Protein AF-A0A841EPC4-F1 (afdb_monomer)

Sequence (204 aa):
MKRVQIFVEGIADAKFLKDFVANTYKIDLQIGKVGSESANPDILIIDGKDKIPKVSNLFKENEINEIANIVIFDADNFAEENPKFIQYQTKYAIDDYFLLPNNQDDGDLETLLEQIINPEHQGIFDCWGGYEDCLRSYKDKRYTTPACKTKIYAYLEALLGESKNQKKKIKEAEREYQNPVHWNLKAPALNNLKTFLDKFWLNP

Structure (mmCIF, N/CA/C/O backbone):
data_AF-A0A841EPC4-F1
#
_entry.id   AF-A0A841EPC4-F1
#
loop_
_atom_site.group_PDB
_atom_site.id
_atom_site.type_symbol
_atom_site.label_atom_id
_atom_site.label_alt_id
_atom_site.label_comp_id
_atom_site.label_asym_id
_atom_site.label_entity_id
_atom_site.label_seq_id
_atom_site.pdbx_PDB_ins_code
_atom_site.Cartn_x
_atom_site.Cartn_y
_atom_site.Cartn_z
_atom_site.occupancy
_atom_site.B_iso_or_equiv
_atom_site.auth_seq_id
_atom_site.auth_comp_id
_atom_site.auth_asym_id
_atom_site.auth_atom_id
_atom_site.pdbx_PDB_model_num
ATOM 1 N N . MET A 1 1 ? -24.725 -2.659 8.104 1.00 57.56 1 MET A N 1
ATOM 2 C CA . MET A 1 1 ? -23.357 -2.684 7.552 1.00 57.56 1 MET A CA 1
ATOM 3 C C . MET A 1 1 ? -22.579 -1.629 8.315 1.00 57.56 1 MET A C 1
ATOM 5 O O . MET A 1 1 ? -22.976 -0.469 8.253 1.00 57.56 1 MET A O 1
ATOM 9 N N . LYS A 1 2 ? -21.601 -2.037 9.131 1.00 65.69 2 LYS A N 1
ATOM 10 C CA . LYS A 1 2 ? -20.797 -1.103 9.931 1.00 65.69 2 LYS A CA 1
ATOM 11 C C . LYS A 1 2 ? -20.043 -0.187 8.962 1.00 65.69 2 LYS A C 1
ATOM 13 O O . LYS A 1 2 ? -19.467 -0.673 7.989 1.00 65.69 2 LYS A O 1
ATOM 18 N N . ARG A 1 3 ? -20.102 1.133 9.160 1.00 89.75 3 ARG A N 1
ATOM 19 C CA . ARG A 1 3 ? -19.288 2.059 8.357 1.00 89.75 3 ARG A CA 1
ATOM 20 C C . ARG A 1 3 ? -17.822 1.801 8.699 1.00 89.75 3 ARG A C 1
ATOM 22 O O . ARG A 1 3 ? -17.529 1.471 9.840 1.00 89.75 3 ARG A O 1
ATOM 29 N N . VAL A 1 4 ? -16.913 1.931 7.741 1.00 94.88 4 VAL A N 1
ATOM 30 C CA . VAL A 1 4 ? -15.481 1.671 7.956 1.00 94.88 4 VAL A CA 1
ATOM 31 C C . VAL A 1 4 ? -14.689 2.930 7.649 1.00 94.88 4 VAL A C 1
ATOM 33 O O . VAL A 1 4 ? -14.971 3.595 6.653 1.00 94.88 4 VAL A O 1
ATOM 36 N N . GLN A 1 5 ? -13.705 3.237 8.490 1.00 96.94 5 GLN A N 1
ATOM 37 C CA . GLN A 1 5 ? -12.659 4.209 8.204 1.00 96.94 5 GLN A CA 1
ATOM 38 C C . GLN A 1 5 ? -11.299 3.503 8.194 1.00 96.94 5 GLN A C 1
ATOM 40 O O . GLN A 1 5 ? -10.930 2.804 9.139 1.00 96.94 5 GLN A O 1
ATOM 45 N N . ILE A 1 6 ? -10.568 3.686 7.098 1.00 97.94 6 ILE A N 1
ATOM 46 C CA . ILE A 1 6 ? -9.268 3.073 6.830 1.00 97.94 6 ILE A CA 1
ATOM 47 C C . ILE A 1 6 ? -8.175 4.094 7.114 1.00 97.94 6 ILE A C 1
ATOM 49 O O . ILE A 1 6 ? -8.215 5.200 6.586 1.00 97.94 6 ILE A O 1
ATOM 53 N N . PHE A 1 7 ? -7.172 3.725 7.896 1.00 97.88 7 PHE A N 1
ATOM 54 C CA . PHE A 1 7 ? -6.023 4.569 8.203 1.00 97.88 7 PHE A CA 1
ATOM 55 C C . PHE A 1 7 ? -4.789 4.008 7.505 1.00 97.88 7 PHE A C 1
ATOM 57 O O . PHE A 1 7 ? -4.503 2.817 7.629 1.00 97.88 7 PHE A O 1
ATOM 64 N N . VAL A 1 8 ? -4.068 4.864 6.782 1.00 98.12 8 VAL A N 1
ATOM 65 C CA . VAL A 1 8 ? -2.932 4.462 5.933 1.00 98.12 8 VAL A CA 1
ATOM 66 C C . VAL A 1 8 ? -1.750 5.420 6.057 1.00 98.12 8 VAL A C 1
ATOM 68 O O . VAL A 1 8 ? -1.900 6.557 6.522 1.00 98.12 8 VAL A O 1
ATOM 71 N N . GLU A 1 9 ? -0.574 4.973 5.619 1.00 95.25 9 GLU A N 1
ATOM 72 C CA . GLU A 1 9 ? 0.667 5.750 5.678 1.00 95.25 9 GLU A CA 1
ATOM 73 C C . GLU A 1 9 ? 0.686 6.912 4.696 1.00 95.25 9 GLU A C 1
ATOM 75 O O . GLU A 1 9 ? 0.931 8.053 5.100 1.00 95.25 9 GLU A O 1
ATOM 80 N N . GLY A 1 10 ? 0.407 6.638 3.423 1.00 95.69 10 GLY A N 1
ATOM 81 C CA . GLY A 1 10 ? 0.632 7.574 2.338 1.00 95.69 10 GLY A CA 1
ATOM 82 C C . GLY A 1 10 ? -0.465 7.603 1.281 1.00 95.69 10 GLY A C 1
ATOM 83 O O . GLY A 1 10 ? -1.475 6.898 1.303 1.00 95.69 10 GLY A O 1
ATOM 84 N N . ILE A 1 11 ? -0.259 8.496 0.312 1.00 96.12 11 ILE A N 1
ATOM 85 C CA . ILE A 1 11 ? -1.196 8.700 -0.796 1.00 96.12 11 ILE A CA 1
ATOM 86 C C . ILE A 1 11 ? -1.217 7.518 -1.772 1.00 96.12 11 ILE A C 1
ATOM 88 O O . ILE A 1 11 ? -2.247 7.273 -2.400 1.00 96.12 11 ILE A O 1
ATOM 92 N N . ALA A 1 12 ? -0.106 6.784 -1.895 1.00 96.25 12 ALA A N 1
ATOM 93 C CA . ALA A 1 12 ? -0.026 5.594 -2.733 1.00 96.25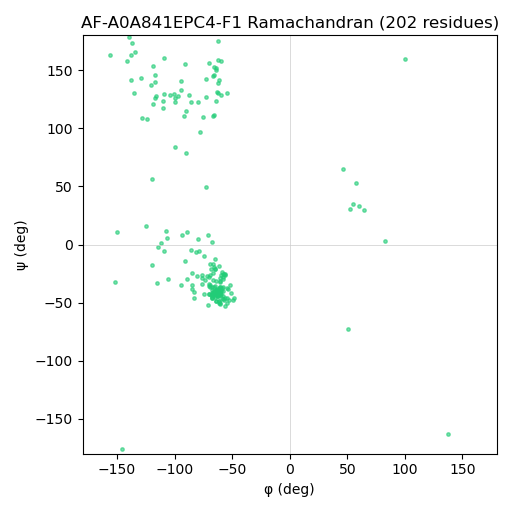 12 ALA A CA 1
ATOM 94 C C . ALA A 1 12 ? -0.973 4.500 -2.222 1.00 96.25 12 ALA A C 1
ATOM 96 O O . ALA A 1 12 ? -1.794 4.009 -3.001 1.00 96.25 12 ALA A O 1
ATOM 97 N N . ASP A 1 13 ? -0.928 4.219 -0.918 1.00 97.69 13 ASP A N 1
ATOM 98 C CA . ASP A 1 13 ? -1.781 3.242 -0.230 1.00 97.69 13 ASP A CA 1
ATOM 99 C C . ASP A 1 13 ? -3.245 3.635 -0.349 1.00 97.69 13 ASP A C 1
ATOM 101 O O . ASP A 1 13 ? -4.086 2.842 -0.775 1.00 97.69 13 ASP A O 1
ATOM 105 N N . ALA A 1 14 ? -3.547 4.905 -0.056 1.00 98.00 14 ALA A N 1
ATOM 106 C CA . ALA A 1 14 ? -4.905 5.421 -0.132 1.00 98.00 14 ALA A CA 1
ATOM 107 C C . ALA A 1 14 ? -5.489 5.280 -1.542 1.00 98.00 14 ALA A C 1
ATOM 109 O O . ALA A 1 14 ? -6.624 4.829 -1.708 1.00 98.00 14 ALA A O 1
ATOM 110 N N . LYS A 1 15 ? -4.715 5.649 -2.572 1.00 97.94 15 LYS A N 1
ATOM 111 C CA . LYS A 1 15 ? -5.159 5.552 -3.965 1.00 97.94 15 LYS A CA 1
ATOM 112 C C . LYS A 1 15 ? -5.334 4.101 -4.402 1.00 97.94 15 LYS A C 1
ATOM 114 O O . LYS A 1 15 ? -6.327 3.798 -5.063 1.00 97.94 15 LYS A O 1
ATOM 119 N N . PHE A 1 16 ? -4.400 3.226 -4.032 1.00 98.50 16 PHE A N 1
ATOM 120 C CA . PHE A 1 16 ? -4.476 1.800 -4.329 1.00 98.50 16 PHE A CA 1
ATOM 121 C C . PHE A 1 16 ? -5.716 1.167 -3.697 1.00 98.50 16 PHE A C 1
ATOM 123 O O . PHE A 1 16 ? -6.515 0.555 -4.404 1.00 98.50 16 PHE A O 1
ATOM 130 N N . LEU A 1 17 ? -5.933 1.380 -2.398 1.00 98.44 17 LEU A N 1
ATOM 131 C CA . LEU A 1 17 ? -7.077 0.827 -1.678 1.00 98.44 17 LEU A CA 1
ATOM 132 C C . LEU A 1 17 ? -8.402 1.374 -2.206 1.00 98.44 17 LEU A C 1
ATOM 134 O O . LEU A 1 17 ? -9.319 0.589 -2.428 1.00 98.44 17 LEU A O 1
ATOM 138 N N . LYS A 1 18 ? -8.501 2.681 -2.491 1.00 98.00 18 LYS A N 1
ATOM 139 C CA . LYS A 1 18 ? -9.689 3.265 -3.136 1.00 98.00 18 LYS A CA 1
ATOM 140 C C . LYS A 1 18 ? -10.020 2.537 -4.442 1.00 98.00 18 LYS A C 1
ATOM 142 O O . LYS A 1 18 ? -11.161 2.127 -4.639 1.00 98.00 18 LYS A O 1
ATOM 147 N N . ASP A 1 19 ? -9.037 2.357 -5.322 1.00 98.19 19 ASP A N 1
ATOM 148 C CA . ASP A 1 19 ? -9.241 1.700 -6.616 1.00 98.19 19 ASP A CA 1
ATOM 149 C C . ASP A 1 19 ? -9.564 0.208 -6.475 1.00 98.19 19 ASP A C 1
ATOM 151 O O . ASP A 1 19 ? -10.452 -0.302 -7.162 1.00 98.19 19 ASP A O 1
ATOM 155 N N . PHE A 1 20 ? -8.863 -0.491 -5.580 1.00 98.31 20 PHE A N 1
ATOM 156 C CA . PHE A 1 20 ? -9.092 -1.904 -5.304 1.00 98.31 20 PHE A CA 1
ATOM 157 C C . PHE A 1 20 ? -10.503 -2.140 -4.758 1.00 98.31 20 PHE A C 1
ATOM 159 O O . PHE A 1 20 ? -11.203 -3.047 -5.218 1.00 98.31 20 PHE A O 1
ATOM 166 N N . VAL A 1 21 ? -10.952 -1.296 -3.825 1.00 97.31 21 VAL A N 1
ATOM 167 C CA . VAL A 1 21 ? -12.286 -1.370 -3.221 1.00 97.31 21 VAL A CA 1
ATOM 168 C C . VAL A 1 21 ? -13.375 -1.018 -4.230 1.00 97.31 21 VAL A C 1
ATOM 170 O O . VAL A 1 21 ? -14.356 -1.756 -4.345 1.00 97.31 21 VAL A O 1
ATOM 173 N N . ALA A 1 22 ? -13.179 0.032 -5.029 1.00 97.06 22 ALA A N 1
ATOM 174 C CA . ALA A 1 22 ? -14.102 0.397 -6.100 1.00 97.06 22 ALA A CA 1
ATOM 175 C C . ALA A 1 22 ? -14.253 -0.732 -7.127 1.00 97.06 22 ALA A C 1
ATOM 177 O O . ALA A 1 22 ? -15.368 -1.070 -7.532 1.00 97.06 22 ALA A O 1
ATOM 178 N N . ASN A 1 23 ? -13.150 -1.379 -7.508 1.00 96.69 23 ASN A N 1
ATOM 179 C CA . ASN A 1 23 ? -13.189 -2.507 -8.429 1.00 96.69 23 ASN A CA 1
ATOM 180 C C . ASN A 1 23 ? -13.886 -3.738 -7.820 1.00 96.69 23 ASN A C 1
ATOM 182 O O . ASN A 1 23 ? -14.731 -4.345 -8.485 1.00 96.69 23 ASN A O 1
ATOM 186 N N . THR A 1 24 ? -13.556 -4.086 -6.574 1.00 96.06 24 THR A N 1
ATOM 187 C CA . THR A 1 24 ? -13.960 -5.348 -5.929 1.00 96.06 24 THR A CA 1
ATOM 188 C C . THR A 1 24 ? -15.366 -5.291 -5.336 1.00 96.06 24 THR A C 1
ATOM 190 O O . THR A 1 24 ? -16.162 -6.196 -5.573 1.00 96.06 24 THR A O 1
ATOM 193 N N . TYR A 1 25 ? -15.692 -4.219 -4.613 1.00 95.38 25 TYR A N 1
ATOM 194 C CA . TYR A 1 25 ? -16.936 -4.084 -3.843 1.00 95.38 25 TYR A CA 1
ATOM 195 C C . TYR A 1 25 ? -17.923 -3.082 -4.448 1.00 95.38 25 TYR A C 1
ATOM 197 O O . TYR A 1 25 ? -19.043 -2.967 -3.964 1.00 95.38 25 TYR A O 1
ATOM 205 N N . LYS A 1 26 ? -17.534 -2.368 -5.516 1.00 95.19 26 LYS A N 1
ATOM 206 C CA . LYS A 1 26 ? -18.338 -1.299 -6.144 1.00 95.19 26 LYS A CA 1
ATOM 207 C C . LYS A 1 26 ? -18.655 -0.146 -5.184 1.00 95.19 26 LYS A C 1
ATOM 209 O O . LYS A 1 26 ? -19.701 0.487 -5.293 1.00 95.19 26 LYS A O 1
ATOM 214 N N . ILE A 1 27 ? -17.723 0.132 -4.271 1.00 94.44 27 ILE A N 1
ATOM 215 C CA . ILE A 1 27 ? -17.794 1.217 -3.288 1.00 94.44 27 ILE A CA 1
ATOM 216 C C . ILE A 1 27 ? -16.755 2.277 -3.659 1.00 94.44 27 ILE A C 1
ATOM 218 O O . ILE A 1 27 ? -15.570 1.967 -3.763 1.00 94.44 27 ILE A O 1
ATOM 222 N N . ASP A 1 28 ? -17.186 3.524 -3.851 1.00 94.56 28 ASP A N 1
ATOM 223 C CA . ASP A 1 28 ? -16.270 4.652 -4.044 1.00 94.56 28 ASP A CA 1
ATOM 224 C C . ASP A 1 28 ? -15.929 5.283 -2.692 1.00 94.56 28 ASP A C 1
ATOM 226 O O . ASP A 1 28 ? -16.805 5.822 -2.017 1.00 94.56 28 ASP A O 1
ATOM 230 N N . LEU A 1 29 ? -14.658 5.191 -2.299 1.00 95.25 29 LEU A N 1
ATOM 231 C CA . LEU A 1 29 ? -14.161 5.715 -1.028 1.00 95.25 29 LEU A CA 1
ATOM 232 C C . LEU A 1 29 ? -13.591 7.126 -1.192 1.00 95.25 29 LEU A C 1
ATOM 234 O O . LEU A 1 29 ? -12.872 7.423 -2.157 1.00 95.25 29 LEU A O 1
ATOM 238 N N . GLN A 1 30 ? -13.852 7.992 -0.217 1.00 95.44 30 GLN A N 1
ATOM 239 C CA . GLN A 1 30 ? -13.263 9.326 -0.150 1.00 95.44 30 GLN A CA 1
ATOM 240 C C . GLN A 1 30 ? -11.920 9.292 0.580 1.00 95.44 30 GLN A C 1
ATOM 242 O O . GLN A 1 30 ? -11.819 8.788 1.696 1.00 95.44 30 GLN A O 1
ATOM 247 N N . ILE A 1 31 ? -10.886 9.856 -0.049 1.00 96.12 31 ILE A N 1
ATOM 248 C CA . ILE A 1 31 ? -9.554 9.991 0.549 1.00 96.12 31 ILE A CA 1
ATOM 249 C C . ILE A 1 31 ? -9.453 11.367 1.202 1.00 96.12 31 ILE A C 1
ATOM 251 O O . ILE A 1 31 ? -9.764 12.378 0.574 1.00 96.12 31 ILE A O 1
ATOM 255 N N . GLY A 1 32 ? -8.953 11.406 2.429 1.00 95.31 32 GLY A N 1
ATOM 256 C CA . GLY A 1 32 ? -8.562 12.627 3.116 1.00 95.31 32 GLY A CA 1
ATOM 257 C C . GLY A 1 32 ? -7.234 12.452 3.839 1.00 95.31 32 GLY A C 1
ATOM 258 O O . GLY A 1 32 ? -6.663 11.364 3.911 1.00 95.31 32 GLY A O 1
ATOM 259 N N . LYS A 1 33 ? -6.727 13.554 4.382 1.00 92.94 33 LYS A N 1
ATOM 260 C CA . LYS A 1 33 ? -5.478 13.590 5.146 1.00 92.94 33 LYS A CA 1
ATOM 261 C C . LYS A 1 33 ? -5.702 14.292 6.477 1.00 92.94 33 LYS A C 1
ATOM 263 O O . LYS A 1 33 ? -6.459 15.265 6.535 1.00 92.94 33 LYS A O 1
ATOM 268 N N . VAL A 1 34 ?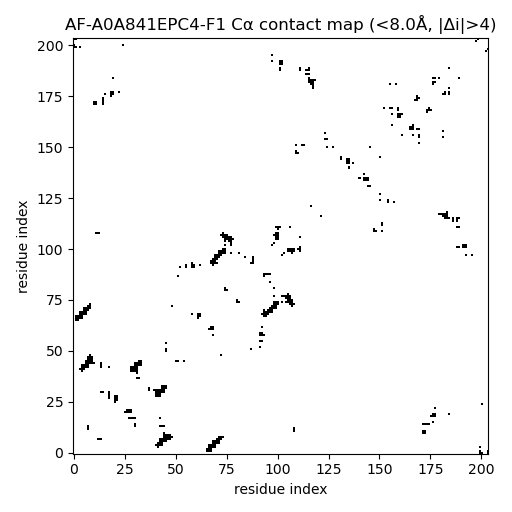 -5.045 13.819 7.535 1.00 86.06 34 VAL A N 1
ATOM 269 C CA . VAL A 1 34 ? -5.105 14.466 8.855 1.00 86.06 34 VAL A CA 1
ATOM 270 C C . VAL A 1 34 ? -4.718 15.941 8.728 1.00 86.06 34 VAL A C 1
ATOM 272 O O . VAL A 1 34 ? -3.706 16.279 8.118 1.00 86.06 34 VAL A O 1
ATOM 275 N N . GLY A 1 35 ? -5.545 16.823 9.293 1.00 81.56 35 GLY A N 1
ATOM 276 C CA . GLY A 1 35 ? -5.350 18.274 9.228 1.00 81.56 35 GLY A CA 1
ATOM 277 C C . GLY A 1 35 ? -5.849 18.945 7.942 1.00 81.56 35 GLY A C 1
ATOM 278 O O . GLY A 1 35 ? -5.683 20.153 7.807 1.00 81.56 35 GLY A O 1
ATOM 279 N N . SER A 1 36 ? -6.461 18.202 7.012 1.00 80.12 36 SER A N 1
ATOM 280 C CA . SER A 1 36 ? -7.181 18.779 5.865 1.00 80.12 36 SER A CA 1
ATOM 281 C C . SER A 1 36 ? -8.664 19.003 6.181 1.00 80.12 36 SER A C 1
ATOM 283 O O . SER A 1 36 ? -9.233 18.301 7.012 1.00 80.12 36 SER A O 1
ATOM 285 N N . GLU A 1 37 ? -9.308 19.936 5.475 1.00 67.94 37 GLU A N 1
ATOM 286 C CA . GLU A 1 37 ? -10.741 20.265 5.615 1.00 67.94 37 GLU A CA 1
ATOM 287 C C . GLU A 1 37 ? -11.694 19.179 5.072 1.00 67.94 37 GLU A C 1
ATOM 289 O O . GLU A 1 37 ? -12.902 19.394 4.972 1.00 67.94 37 GLU A O 1
ATOM 294 N N . SER A 1 38 ? -11.173 18.008 4.694 1.00 65.62 38 SER A N 1
ATOM 295 C CA . SER A 1 38 ? -11.979 16.920 4.138 1.00 65.62 38 SER A CA 1
ATOM 296 C C . SER A 1 38 ? -12.944 16.402 5.207 1.00 65.62 38 SER A C 1
ATOM 298 O O . SER A 1 38 ? -12.516 15.805 6.195 1.00 65.62 38 SER A O 1
ATOM 300 N N . ALA A 1 39 ? -14.244 16.631 5.019 1.00 66.81 39 ALA A N 1
ATOM 301 C CA . ALA A 1 39 ? -15.263 16.167 5.950 1.00 66.81 39 ALA A CA 1
ATOM 302 C C . ALA A 1 39 ? -15.325 14.628 5.943 1.00 66.81 39 ALA A C 1
ATOM 304 O O . ALA A 1 39 ? -15.774 14.036 4.969 1.00 66.81 39 ALA A O 1
ATOM 305 N N . ASN A 1 40 ? -14.887 14.001 7.040 1.00 80.12 40 ASN A N 1
ATOM 306 C CA . ASN A 1 40 ? -15.043 12.572 7.349 1.00 80.12 40 ASN A CA 1
ATOM 307 C C . ASN A 1 40 ? -14.707 11.611 6.186 1.00 80.12 40 ASN A C 1
ATOM 309 O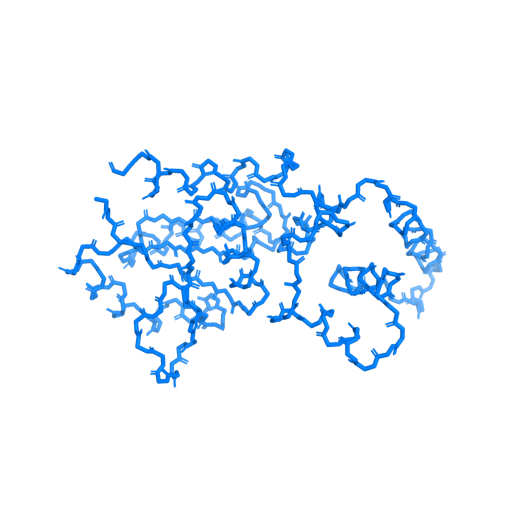 O . ASN A 1 40 ? -15.607 10.915 5.704 1.00 80.12 40 ASN A O 1
ATOM 313 N N . PRO A 1 41 ? -13.437 11.553 5.741 1.00 93.38 41 PRO A N 1
ATOM 314 C CA . PRO A 1 41 ? -13.030 10.656 4.665 1.00 93.38 41 PRO A CA 1
ATOM 315 C C . PRO A 1 41 ? -13.166 9.187 5.080 1.00 93.38 41 PRO A C 1
ATOM 317 O O . PRO A 1 41 ? -13.023 8.851 6.257 1.00 93.38 41 PRO A O 1
ATOM 320 N N . ASP A 1 42 ? -13.378 8.300 4.111 1.00 95.94 42 ASP A N 1
ATOM 321 C CA . ASP A 1 42 ? -13.401 6.856 4.358 1.00 95.94 42 ASP A CA 1
ATOM 322 C C . ASP A 1 42 ? -11.978 6.275 4.435 1.00 95.94 42 ASP A C 1
ATOM 324 O O . ASP A 1 42 ? -11.756 5.292 5.133 1.00 95.94 42 ASP A O 1
ATOM 328 N N . ILE A 1 43 ? -11.001 6.899 3.763 1.00 97.56 43 ILE A N 1
ATOM 329 C CA . ILE A 1 43 ? -9.567 6.605 3.903 1.00 97.56 43 ILE A CA 1
ATOM 330 C C . ILE A 1 43 ? -8.842 7.853 4.408 1.00 97.56 43 ILE A C 1
ATOM 332 O O . ILE A 1 43 ? -8.837 8.887 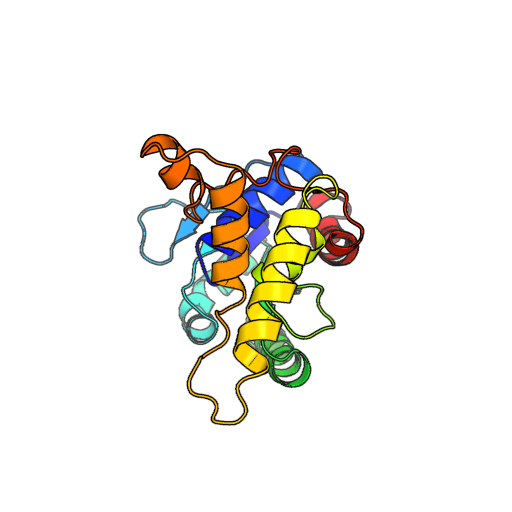3.739 1.00 97.56 43 ILE A O 1
ATOM 336 N N . LEU A 1 44 ? -8.188 7.753 5.561 1.00 96.88 44 LEU A N 1
ATOM 337 C CA . LEU A 1 44 ? -7.435 8.827 6.190 1.00 96.88 44 LEU A CA 1
ATOM 338 C C . LEU A 1 44 ? -5.927 8.546 6.150 1.00 96.88 44 LEU A C 1
ATOM 340 O O . LEU A 1 44 ? -5.431 7.602 6.762 1.00 96.88 44 LEU A O 1
ATOM 344 N N . ILE A 1 45 ? -5.188 9.417 5.467 1.00 97.06 45 ILE A N 1
ATOM 345 C CA . ILE A 1 45 ? -3.722 9.402 5.441 1.00 97.06 45 ILE A CA 1
ATOM 346 C C . ILE A 1 45 ? -3.205 10.052 6.724 1.00 97.06 45 ILE A C 1
ATOM 348 O O . ILE A 1 45 ? -3.525 11.219 6.995 1.00 97.06 45 ILE A O 1
ATOM 352 N N . ILE A 1 46 ? -2.401 9.315 7.494 1.00 94.75 46 ILE A N 1
ATOM 353 C CA . ILE A 1 46 ? -1.881 9.779 8.788 1.00 94.75 46 ILE A CA 1
ATOM 354 C C . ILE A 1 46 ? -0.369 10.037 8.811 1.00 94.75 46 ILE A C 1
ATOM 356 O O . ILE A 1 46 ? 0.113 10.479 9.844 1.00 94.75 46 ILE A O 1
ATOM 360 N N . ASP A 1 47 ? 0.354 9.857 7.698 1.00 90.50 47 ASP A N 1
ATOM 361 C CA . ASP A 1 47 ? 1.801 10.119 7.558 1.00 90.50 47 ASP A CA 1
ATOM 362 C C . ASP A 1 47 ? 2.681 9.331 8.555 1.00 90.50 47 ASP A C 1
ATOM 364 O O . ASP A 1 47 ? 3.513 9.906 9.269 1.00 90.50 47 ASP A O 1
ATOM 368 N N . GLY A 1 48 ? 2.504 8.007 8.590 1.00 88.69 48 GLY A N 1
ATOM 369 C CA . GLY A 1 48 ? 3.393 7.076 9.291 1.00 88.69 48 GLY A CA 1
ATOM 370 C C . GLY A 1 48 ? 2.907 6.594 10.664 1.00 88.69 48 GLY A C 1
ATOM 371 O O . GLY A 1 48 ? 2.048 7.184 11.327 1.00 88.69 48 GLY A O 1
ATOM 372 N N . LYS A 1 49 ? 3.471 5.464 11.106 1.00 89.62 49 LYS A N 1
ATOM 373 C CA . LYS A 1 49 ? 2.970 4.695 12.266 1.00 89.62 49 LYS A CA 1
ATOM 374 C C . LYS A 1 49 ? 3.170 5.394 13.602 1.00 89.62 49 LYS A C 1
ATOM 376 O O . LYS A 1 49 ? 2.373 5.226 14.523 1.00 89.62 49 LYS A O 1
ATOM 381 N N . ASP A 1 50 ? 4.167 6.271 13.698 1.00 92.00 50 ASP A N 1
ATOM 382 C CA . ASP A 1 50 ? 4.398 7.107 14.879 1.00 92.00 50 ASP A CA 1
ATOM 383 C C . ASP A 1 50 ? 3.258 8.116 15.131 1.00 92.00 50 ASP A C 1
ATOM 385 O O . ASP A 1 50 ? 3.177 8.716 16.209 1.00 92.00 50 ASP A O 1
ATOM 389 N N . LYS A 1 51 ? 2.353 8.301 14.160 1.00 94.19 51 LYS A N 1
ATOM 390 C CA . LYS A 1 51 ? 1.167 9.154 14.285 1.00 94.19 51 LYS A CA 1
ATOM 391 C C . LYS A 1 51 ? -0.068 8.422 14.798 1.00 94.19 51 LYS A C 1
ATOM 393 O O . LYS A 1 51 ? -0.974 9.111 15.265 1.00 94.19 51 LYS A O 1
ATOM 398 N N . ILE A 1 52 ? -0.094 7.084 14.829 1.00 94.81 52 ILE A N 1
ATOM 399 C CA . ILE A 1 52 ? -1.213 6.291 15.383 1.00 94.81 52 ILE A CA 1
ATOM 400 C C . ILE A 1 52 ? -1.626 6.788 16.786 1.00 94.81 52 ILE A C 1
ATOM 402 O O . ILE A 1 52 ? -2.806 7.076 16.997 1.00 94.81 52 ILE A O 1
ATOM 406 N N . PRO A 1 53 ? -0.698 7.027 17.740 1.00 94.44 53 PRO A N 1
ATOM 407 C CA . PRO A 1 53 ? -1.063 7.582 19.044 1.00 94.44 53 PRO A CA 1
ATOM 408 C C . PRO A 1 53 ? -1.731 8.963 18.975 1.00 94.44 53 PRO A C 1
ATOM 410 O O . PRO A 1 53 ? -2.580 9.280 19.810 1.00 94.44 53 PRO A O 1
ATOM 413 N N . LYS A 1 54 ? -1.357 9.793 17.993 1.00 93.00 54 LYS A N 1
ATOM 414 C CA . LYS A 1 54 ? -1.847 11.173 17.839 1.00 93.00 54 LYS A CA 1
ATOM 415 C C . LYS A 1 54 ? -3.261 11.231 17.272 1.00 93.00 54 LYS A C 1
ATOM 417 O O . LYS A 1 54 ? -3.979 12.179 17.567 1.00 93.00 54 LYS A O 1
ATOM 422 N N . VAL A 1 55 ? -3.665 10.215 16.513 1.00 93.50 55 VAL A N 1
ATOM 423 C CA . VAL A 1 55 ? -5.028 10.076 15.978 1.00 93.50 55 VAL A CA 1
ATOM 424 C C . VAL A 1 55 ? -5.935 9.229 16.875 1.00 93.50 55 VAL A C 1
ATOM 426 O O . VAL A 1 55 ? -7.072 8.957 16.515 1.00 93.50 55 VAL A O 1
ATOM 429 N N . SER A 1 56 ? -5.482 8.856 18.077 1.00 93.88 56 SER A N 1
ATOM 430 C CA . SER A 1 56 ? -6.241 7.976 18.978 1.00 93.88 56 SER A CA 1
ATOM 431 C C . SER A 1 56 ? -7.618 8.502 19.395 1.00 93.88 56 SER A C 1
ATOM 433 O O . SER A 1 56 ? -8.508 7.703 19.682 1.00 93.88 56 SER A O 1
ATOM 435 N N . ASN A 1 57 ? -7.820 9.822 19.400 1.00 93.62 57 ASN A N 1
ATOM 436 C CA . ASN A 1 57 ? -9.142 10.407 19.630 1.00 93.62 57 ASN A CA 1
ATOM 437 C C . ASN A 1 57 ? -10.113 10.105 18.480 1.00 93.62 57 ASN A C 1
ATOM 439 O O . ASN A 1 57 ? -11.267 9.808 18.759 1.00 93.62 57 ASN A O 1
ATOM 443 N N . LEU A 1 58 ? -9.640 10.076 17.227 1.00 94.12 58 LEU A N 1
ATOM 444 C CA . LEU A 1 58 ? -10.471 9.707 16.075 1.00 94.12 58 LEU A CA 1
ATOM 445 C C . LEU A 1 58 ? -10.947 8.257 16.184 1.00 94.12 58 LEU A C 1
ATOM 447 O O . LEU A 1 58 ? -12.111 7.981 15.929 1.00 94.12 58 LEU A O 1
ATOM 451 N N . PHE A 1 59 ? -10.089 7.339 16.644 1.00 95.75 59 PHE A N 1
ATOM 452 C CA . PHE A 1 59 ? -10.509 5.952 16.866 1.00 95.75 59 PHE A CA 1
ATOM 453 C C . PHE A 1 59 ? -11.637 5.852 17.899 1.00 95.75 59 PHE A C 1
ATOM 455 O O . PHE A 1 59 ? -12.612 5.140 17.677 1.00 95.75 59 PHE A O 1
ATOM 462 N N . LYS A 1 60 ? -11.538 6.599 19.005 1.00 95.50 60 LYS A N 1
ATOM 463 C CA . LYS A 1 60 ? -12.581 6.634 20.045 1.00 95.50 60 LYS A CA 1
ATOM 464 C C . LYS A 1 60 ? -13.876 7.266 19.544 1.00 95.50 60 LYS A C 1
ATOM 466 O O . LYS A 1 60 ? -14.956 6.782 19.855 1.00 95.50 60 LYS A O 1
ATOM 471 N N . GLU A 1 61 ? -13.776 8.346 18.775 1.00 94.12 61 GLU A N 1
ATOM 472 C CA . GLU A 1 61 ? -14.937 8.975 18.143 1.00 94.12 61 GLU A CA 1
ATOM 473 C C . GLU A 1 61 ? -15.621 8.008 17.174 1.00 94.12 61 GLU A C 1
ATOM 475 O O . GLU A 1 61 ? -16.843 7.884 17.191 1.00 94.12 61 GLU A O 1
ATOM 480 N N . ASN A 1 62 ? -14.849 7.275 16.376 1.00 95.06 62 ASN A N 1
ATOM 481 C CA . ASN A 1 62 ? -15.371 6.244 15.489 1.00 95.06 62 ASN A CA 1
ATOM 482 C C . ASN A 1 62 ? -16.044 5.108 16.263 1.00 95.06 62 ASN A C 1
ATOM 484 O O . ASN A 1 62 ? -17.147 4.723 15.897 1.00 95.06 62 ASN A O 1
ATOM 488 N N . GLU A 1 63 ? -15.455 4.638 17.364 1.00 94.25 63 GLU A N 1
ATOM 489 C CA . GLU A 1 63 ? -16.063 3.622 18.232 1.00 94.25 63 GLU A CA 1
ATOM 490 C C . GLU A 1 63 ? -17.432 4.078 18.770 1.00 94.25 63 GLU A C 1
ATOM 492 O O . GLU A 1 63 ? -18.411 3.342 18.650 1.00 94.25 63 GLU A O 1
ATOM 497 N N . ILE A 1 64 ? -17.531 5.316 19.275 1.00 93.56 64 ILE A N 1
ATOM 498 C CA . ILE A 1 64 ? -18.795 5.916 19.747 1.00 93.56 64 ILE A CA 1
ATOM 499 C C . ILE A 1 64 ? -19.835 5.998 18.621 1.00 93.56 64 ILE A C 1
ATOM 501 O O . ILE A 1 64 ? -21.025 5.810 18.864 1.00 93.56 64 ILE A O 1
ATOM 505 N N . ASN A 1 65 ? -19.390 6.283 17.397 1.00 93.12 65 ASN A N 1
ATOM 506 C CA . ASN A 1 65 ? -20.243 6.400 16.214 1.00 93.12 65 ASN A CA 1
ATOM 507 C C . ASN A 1 65 ? -20.445 5.067 15.470 1.00 93.12 65 ASN A C 1
ATOM 509 O O . ASN A 1 65 ? -20.955 5.073 14.349 1.00 93.12 65 ASN A O 1
ATOM 513 N N . GLU A 1 66 ? -20.034 3.941 16.061 1.00 93.19 66 GLU A N 1
ATOM 514 C CA . GLU A 1 66 ? -20.125 2.600 15.471 1.00 93.19 66 GLU A CA 1
ATOM 515 C C . GLU A 1 66 ? -19.445 2.484 14.087 1.00 93.19 66 GLU A C 1
ATOM 517 O O . GLU A 1 66 ? -19.885 1.745 13.206 1.00 93.19 66 GLU A O 1
ATOM 522 N N . ILE A 1 67 ? -18.339 3.202 13.886 1.00 95.06 67 ILE A N 1
ATOM 523 C CA . ILE A 1 67 ? -17.476 3.142 12.701 1.00 95.06 67 ILE A CA 1
ATOM 524 C C . ILE A 1 67 ? -16.292 2.218 13.011 1.00 95.06 67 ILE A C 1
ATOM 526 O O . ILE A 1 67 ? -15.611 2.392 14.016 1.00 95.06 67 ILE A O 1
ATOM 530 N N . ALA A 1 68 ? -16.044 1.225 12.155 1.00 96.19 68 ALA A N 1
ATOM 531 C CA . ALA A 1 68 ? -14.900 0.331 12.280 1.00 96.19 68 ALA A CA 1
ATOM 532 C C . ALA A 1 68 ? -13.606 1.062 11.909 1.00 96.19 68 ALA A C 1
ATOM 534 O O . ALA A 1 68 ? -13.493 1.617 10.814 1.00 96.19 68 ALA A O 1
ATOM 535 N N . ASN A 1 69 ? -12.626 1.016 12.800 1.00 97.19 69 ASN A N 1
ATOM 536 C CA . ASN A 1 69 ? -11.280 1.521 12.600 1.00 97.19 69 ASN A CA 1
ATOM 537 C C . ASN A 1 69 ? -10.396 0.402 12.056 1.00 97.19 69 ASN A C 1
ATOM 539 O O . ASN A 1 69 ? -10.069 -0.528 12.793 1.00 97.19 69 ASN A O 1
ATOM 543 N N . ILE A 1 70 ? -9.969 0.503 10.798 1.00 97.69 70 ILE A N 1
ATOM 544 C CA . ILE A 1 70 ? -9.011 -0.451 10.229 1.00 97.69 70 ILE A CA 1
ATOM 545 C C . ILE A 1 70 ? -7.717 0.239 9.829 1.00 97.69 70 ILE A C 1
ATOM 547 O O . ILE A 1 70 ? -7.735 1.343 9.290 1.00 97.69 70 ILE A O 1
ATOM 551 N N . VAL A 1 71 ? -6.585 -0.408 10.082 1.00 98.19 71 VAL A N 1
ATOM 552 C CA . VAL A 1 71 ? -5.262 0.153 9.783 1.00 98.19 71 VAL A CA 1
ATOM 553 C C . VAL A 1 71 ? -4.560 -0.705 8.734 1.00 98.19 71 VAL A C 1
ATOM 555 O O . VAL A 1 71 ? -4.470 -1.916 8.907 1.00 98.19 71 VAL A O 1
ATOM 558 N N . ILE A 1 72 ? -4.076 -0.099 7.646 1.00 98.56 72 ILE A N 1
ATOM 559 C CA . ILE A 1 72 ? -3.360 -0.809 6.571 1.00 98.56 72 ILE A CA 1
ATOM 560 C C . ILE A 1 72 ? -2.036 -0.106 6.283 1.00 98.56 72 ILE A C 1
ATOM 562 O O . ILE A 1 72 ? -2.034 1.025 5.796 1.00 98.56 72 ILE A O 1
ATOM 566 N N . PHE A 1 73 ? -0.938 -0.750 6.668 1.00 98.12 73 PHE A N 1
ATOM 567 C CA . PHE A 1 73 ? 0.411 -0.176 6.747 1.00 98.12 73 PHE A CA 1
ATOM 568 C C . PHE A 1 73 ? 1.432 -1.134 6.134 1.00 98.12 73 PHE A C 1
ATOM 570 O O . PHE A 1 73 ? 1.116 -2.306 5.929 1.00 98.12 73 PHE A O 1
ATOM 577 N N . ASP A 1 74 ? 2.643 -0.662 5.857 1.00 97.50 74 ASP A N 1
ATOM 578 C CA . ASP A 1 74 ? 3.706 -1.529 5.350 1.00 97.50 74 ASP A CA 1
ATOM 579 C C . ASP A 1 74 ? 4.222 -2.448 6.464 1.00 97.50 74 ASP A C 1
ATOM 581 O O . ASP A 1 74 ? 4.309 -2.059 7.636 1.00 97.50 74 ASP A O 1
ATOM 585 N N . ALA A 1 75 ? 4.537 -3.699 6.119 1.00 97.44 75 ALA A N 1
ATOM 586 C CA . ALA A 1 75 ? 5.185 -4.595 7.063 1.00 97.44 75 ALA A CA 1
ATOM 587 C C . ALA A 1 75 ? 6.622 -4.158 7.321 1.00 97.44 75 ALA A C 1
ATOM 589 O O . ALA A 1 75 ? 7.065 -4.331 8.447 1.00 97.44 75 ALA A O 1
ATOM 590 N N . ASP A 1 76 ? 7.333 -3.625 6.316 1.00 96.00 76 ASP A N 1
ATOM 591 C CA . ASP A 1 76 ? 8.790 -3.421 6.266 1.00 96.00 76 ASP A CA 1
ATOM 592 C C . ASP A 1 76 ? 9.560 -4.707 6.633 1.00 96.00 76 ASP A C 1
ATOM 594 O O . ASP A 1 76 ? 10.125 -5.391 5.783 1.00 96.00 76 ASP A O 1
ATOM 598 N N . ASN A 1 77 ? 9.527 -5.041 7.922 1.00 97.75 77 ASN A N 1
ATOM 599 C CA . ASN A 1 77 ? 9.861 -6.307 8.546 1.00 97.75 77 ASN A CA 1
ATOM 600 C C . ASN A 1 77 ? 8.653 -6.793 9.375 1.00 97.75 77 ASN A C 1
ATOM 602 O O . ASN A 1 77 ? 8.358 -6.266 10.456 1.00 97.75 77 ASN A O 1
ATOM 606 N N . PHE A 1 78 ? 7.971 -7.834 8.902 1.00 97.94 78 PHE A N 1
ATOM 607 C CA . PHE A 1 78 ? 6.732 -8.331 9.495 1.00 97.94 78 PHE A CA 1
ATOM 608 C C . PHE A 1 78 ? 6.927 -8.813 10.936 1.00 97.94 78 PHE A C 1
ATOM 610 O O . PHE A 1 78 ? 6.094 -8.546 11.806 1.00 97.94 78 PHE A O 1
ATOM 617 N N . ALA A 1 79 ? 8.038 -9.499 11.215 1.00 97.94 79 ALA A N 1
ATOM 618 C CA . ALA A 1 79 ? 8.327 -10.031 12.544 1.00 97.94 79 ALA A CA 1
ATOM 619 C C . ALA A 1 79 ? 8.511 -8.919 13.591 1.00 97.94 79 ALA A C 1
ATOM 621 O O . ALA A 1 79 ? 8.173 -9.108 14.763 1.00 97.94 79 ALA A O 1
ATOM 622 N N . GLU A 1 80 ? 9.021 -7.760 13.176 1.00 97.31 80 GLU A N 1
ATOM 623 C CA . GLU A 1 80 ? 9.197 -6.590 14.034 1.00 97.31 80 GLU A CA 1
ATOM 624 C C . GLU A 1 80 ? 7.933 -5.731 14.142 1.00 97.31 80 GLU A C 1
ATOM 626 O O . GLU A 1 80 ? 7.635 -5.209 15.222 1.00 97.31 80 GLU A O 1
ATOM 631 N N . GLU A 1 81 ? 7.185 -5.565 13.051 1.00 97.00 81 GLU A N 1
ATOM 632 C CA . GLU A 1 81 ? 6.020 -4.680 13.011 1.00 97.00 81 GLU A CA 1
ATOM 633 C C . GLU A 1 81 ? 4.752 -5.329 13.559 1.00 97.00 81 GLU A C 1
ATOM 635 O O . GLU A 1 81 ? 4.034 -4.697 14.336 1.00 97.00 81 GLU A O 1
ATOM 640 N N . ASN A 1 82 ? 4.495 -6.601 13.257 1.00 97.94 82 ASN A N 1
ATOM 641 C CA . ASN A 1 82 ? 3.264 -7.275 13.669 1.00 97.94 82 ASN A CA 1
ATOM 642 C C . ASN A 1 82 ? 3.005 -7.198 15.193 1.00 97.94 82 ASN A C 1
ATOM 644 O O . ASN A 1 82 ? 1.907 -6.795 15.587 1.00 97.94 82 ASN A O 1
ATOM 648 N N . PRO A 1 83 ? 3.986 -7.445 16.090 1.00 98.00 83 PRO A N 1
ATOM 649 C CA . PRO A 1 83 ? 3.777 -7.272 17.529 1.00 98.00 83 PRO A CA 1
ATOM 650 C C . PRO A 1 83 ? 3.409 -5.838 17.941 1.00 98.00 83 PRO A C 1
ATOM 652 O O . PRO A 1 83 ? 2.677 -5.653 18.917 1.00 98.00 83 PRO A O 1
ATOM 655 N N . LYS A 1 84 ? 3.891 -4.815 17.221 1.00 96.62 84 LYS A N 1
ATOM 656 C CA . LYS A 1 84 ? 3.558 -3.405 17.492 1.00 96.62 84 LYS A CA 1
ATOM 657 C C . LYS A 1 84 ? 2.103 -3.122 17.139 1.00 96.62 84 LYS A C 1
ATOM 659 O O . LYS A 1 84 ? 1.406 -2.489 17.929 1.00 96.62 84 LYS A O 1
ATOM 664 N N . PHE A 1 85 ? 1.622 -3.639 16.010 1.00 96.88 85 PHE A N 1
ATOM 665 C CA . PHE A 1 85 ? 0.226 -3.473 15.605 1.00 96.88 85 PHE A CA 1
ATOM 666 C C . PHE A 1 85 ? -0.749 -4.249 16.495 1.00 96.88 85 PHE A C 1
ATOM 668 O O . PHE A 1 85 ? -1.788 -3.694 16.843 1.00 96.88 85 PHE A O 1
ATOM 675 N N . ILE A 1 86 ? -0.379 -5.431 17.005 1.00 97.44 86 ILE A N 1
ATOM 676 C CA . ILE A 1 86 ? -1.149 -6.125 18.060 1.00 97.44 86 ILE A CA 1
ATOM 677 C C . ILE A 1 86 ? -1.283 -5.239 19.311 1.00 97.44 86 ILE A C 1
ATOM 679 O O . ILE A 1 86 ? -2.365 -5.106 19.894 1.00 97.44 86 ILE A O 1
ATOM 683 N N . GLN A 1 87 ? -0.190 -4.591 19.730 1.00 96.69 87 GLN A N 1
ATOM 684 C CA . GLN A 1 87 ? -0.226 -3.660 20.861 1.00 96.69 87 GLN A CA 1
ATOM 685 C C . GLN A 1 87 ? -1.081 -2.428 20.560 1.00 96.69 87 GLN A C 1
ATOM 687 O O . GLN A 1 87 ? -1.822 -1.981 21.435 1.00 96.69 87 GLN A O 1
ATOM 692 N N . TYR A 1 88 ? -1.009 -1.881 19.345 1.00 96.12 88 TYR A N 1
ATOM 693 C CA . TYR A 1 88 ? -1.862 -0.773 18.926 1.00 96.12 88 TYR A CA 1
ATOM 694 C C . TYR A 1 88 ? -3.336 -1.161 18.922 1.00 96.12 88 TYR A C 1
ATOM 696 O O . TYR A 1 88 ? -4.132 -0.398 19.457 1.00 96.12 88 TYR A O 1
ATOM 704 N N . GLN A 1 89 ? -3.684 -2.350 18.435 1.00 95.44 89 GLN A N 1
ATOM 705 C CA . GLN A 1 89 ? -5.048 -2.877 18.456 1.00 95.44 89 GLN A CA 1
ATOM 706 C C . GLN A 1 89 ? -5.592 -3.040 19.878 1.00 95.44 89 GLN A C 1
ATOM 708 O O . GLN A 1 89 ? -6.751 -2.762 20.143 1.00 95.44 89 GLN A O 1
ATOM 713 N N . THR A 1 90 ? -4.743 -3.443 20.825 1.00 93.00 90 THR A N 1
ATOM 714 C CA . THR A 1 90 ? -5.155 -3.579 22.233 1.00 93.00 90 THR A CA 1
ATOM 715 C C . THR A 1 90 ? -5.266 -2.222 22.938 1.00 93.00 90 THR A C 1
ATOM 717 O O . THR A 1 90 ? -6.074 -2.040 23.847 1.00 93.00 90 THR A O 1
ATOM 720 N N . LYS A 1 91 ? -4.408 -1.264 22.573 1.00 96.25 91 LYS A N 1
ATOM 721 C CA . LYS A 1 91 ? -4.271 0.031 23.258 1.00 96.25 91 LYS A CA 1
ATOM 722 C C . LYS A 1 91 ? -5.204 1.110 22.712 1.00 96.25 91 LYS A C 1
ATOM 724 O O . LYS A 1 91 ? -5.559 2.043 23.434 1.00 96.25 91 LYS A O 1
ATOM 729 N N . TYR A 1 92 ? -5.528 1.026 21.434 1.00 95.38 92 TYR A N 1
ATOM 730 C CA . TYR A 1 92 ? -6.358 1.967 20.703 1.00 95.38 92 TYR A CA 1
ATOM 731 C C . TYR A 1 92 ? -7.581 1.223 20.180 1.00 95.38 92 TYR A C 1
ATOM 733 O O . TYR A 1 92 ? -7.504 0.022 19.969 1.00 95.38 92 TYR A O 1
ATOM 741 N N . ALA A 1 93 ? -8.698 1.918 19.962 1.00 94.81 93 ALA A N 1
ATOM 742 C CA . ALA A 1 93 ? -9.938 1.314 19.467 1.00 94.81 93 ALA A CA 1
ATOM 743 C C . ALA A 1 93 ? -9.849 0.924 17.973 1.00 94.81 93 ALA A C 1
ATOM 745 O O . ALA A 1 93 ? -10.690 1.320 17.178 1.00 94.81 93 ALA A O 1
ATOM 746 N N . ILE A 1 94 ? -8.788 0.224 17.567 1.00 97.25 94 ILE A N 1
ATOM 747 C CA . ILE A 1 94 ? -8.594 -0.317 16.220 1.00 97.25 94 ILE A CA 1
ATOM 748 C C . ILE A 1 94 ? -9.287 -1.683 16.179 1.00 97.25 94 ILE A C 1
ATOM 750 O O . ILE A 1 94 ? -8.961 -2.561 16.973 1.00 97.25 94 ILE A O 1
ATOM 754 N N . ASP A 1 95 ? -10.231 -1.867 15.260 1.00 97.06 95 ASP A N 1
ATOM 755 C CA . ASP A 1 95 ? -10.981 -3.115 15.113 1.00 97.06 95 ASP A CA 1
ATOM 756 C C . ASP A 1 95 ? -10.119 -4.209 14.466 1.00 97.06 95 ASP A C 1
ATOM 758 O O . ASP A 1 95 ? -10.127 -5.351 14.920 1.00 97.06 95 ASP A O 1
ATOM 762 N N . ASP A 1 96 ? -9.348 -3.876 13.426 1.00 97.56 96 ASP A N 1
ATOM 763 C CA . ASP A 1 96 ? -8.470 -4.826 12.730 1.00 97.56 96 ASP A CA 1
ATOM 764 C C . ASP A 1 96 ? -7.318 -4.106 12.008 1.00 97.56 96 ASP A C 1
ATOM 766 O O . ASP A 1 96 ? -7.370 -2.894 11.773 1.00 97.56 96 ASP A O 1
ATOM 770 N N . TYR A 1 97 ? -6.270 -4.838 11.639 1.00 98.31 97 TYR A N 1
ATOM 771 C CA . TYR A 1 97 ? -5.160 -4.290 10.860 1.00 98.31 97 TYR A CA 1
ATOM 772 C C . TYR A 1 97 ? -4.635 -5.273 9.813 1.00 98.31 97 TYR A C 1
ATOM 774 O O . TYR A 1 97 ? -4.799 -6.487 9.922 1.00 98.31 97 TYR A O 1
ATOM 782 N N . PHE A 1 98 ? -3.982 -4.726 8.793 1.00 98.62 98 PHE A N 1
ATOM 783 C CA . PHE A 1 98 ? -3.334 -5.481 7.733 1.00 98.62 98 PHE A CA 1
ATOM 784 C C . PHE A 1 98 ? -1.958 -4.894 7.447 1.00 98.62 98 PHE A C 1
ATOM 786 O O . PHE A 1 98 ? -1.833 -3.689 7.231 1.00 98.62 98 PHE A O 1
ATOM 793 N N . LEU A 1 99 ? -0.939 -5.747 7.409 1.00 98.62 99 LEU A N 1
ATOM 794 C CA . LEU A 1 99 ? 0.398 -5.346 6.987 1.00 98.62 99 LEU A CA 1
ATOM 795 C C . LEU A 1 99 ? 0.638 -5.750 5.533 1.00 98.62 99 LEU A C 1
ATOM 797 O O . LEU A 1 99 ? 0.509 -6.920 5.178 1.00 98.62 99 LEU A O 1
ATOM 801 N N . LEU A 1 100 ? 0.957 -4.789 4.673 1.00 98.50 100 LEU A N 1
ATOM 802 C CA . LEU A 1 100 ? 1.346 -5.048 3.292 1.00 98.50 100 LEU A CA 1
ATOM 803 C C . LEU A 1 100 ? 2.688 -5.798 3.266 1.00 98.50 100 LEU A C 1
ATOM 805 O O . LEU A 1 100 ? 3.524 -5.551 4.125 1.00 98.50 100 LEU A O 1
ATOM 809 N N . PRO A 1 101 ? 2.902 -6.721 2.315 1.00 98.38 101 PRO A N 1
ATOM 810 C CA . PRO A 1 101 ? 2.066 -6.951 1.138 1.00 98.38 101 PRO A CA 1
ATOM 811 C C . PRO A 1 101 ? 0.870 -7.886 1.387 1.00 98.38 101 PRO A C 1
ATOM 813 O O . PRO A 1 101 ? -0.118 -7.824 0.656 1.00 98.38 101 PRO A O 1
ATOM 816 N N . ASN A 1 102 ? 0.936 -8.764 2.391 1.00 98.31 102 ASN A N 1
ATOM 817 C CA . ASN A 1 102 ? 0.006 -9.895 2.514 1.00 98.31 102 ASN A CA 1
ATOM 818 C C . ASN A 1 102 ? -0.290 -10.362 3.956 1.00 98.31 102 ASN A C 1
ATOM 820 O O . ASN A 1 102 ? -0.913 -11.410 4.134 1.00 98.31 102 ASN A O 1
ATOM 824 N N . ASN A 1 103 ? 0.119 -9.592 4.963 1.00 98.25 103 ASN A N 1
ATOM 825 C CA . ASN A 1 103 ? -0.062 -9.832 6.396 1.00 98.25 103 ASN A CA 1
ATOM 826 C C . ASN A 1 103 ? 0.656 -11.076 6.947 1.00 98.25 103 ASN A C 1
ATOM 828 O O . ASN A 1 103 ? 0.180 -11.703 7.895 1.00 98.25 103 ASN A O 1
ATOM 832 N N . GLN A 1 104 ? 1.779 -11.447 6.337 1.00 97.44 104 GLN A N 1
ATOM 833 C CA . GLN A 1 104 ? 2.600 -12.581 6.773 1.00 97.44 104 GLN A CA 1
ATOM 834 C C . GLN A 1 104 ? 4.083 -12.425 6.412 1.00 97.44 104 GLN A C 1
ATOM 836 O O . GLN A 1 104 ? 4.932 -12.913 7.154 1.00 97.44 104 GLN A O 1
ATOM 841 N N . ASP A 1 105 ? 4.387 -11.762 5.295 1.00 98.25 105 ASP A N 1
ATOM 842 C CA . ASP A 1 105 ? 5.741 -11.604 4.772 1.00 98.25 105 ASP A CA 1
ATOM 843 C C . ASP A 1 105 ? 6.228 -10.157 4.915 1.00 98.25 105 ASP A C 1
ATOM 845 O O . ASP A 1 105 ? 5.432 -9.225 5.060 1.00 98.25 105 ASP A O 1
ATOM 849 N N . ASP A 1 106 ? 7.546 -9.981 4.851 1.00 98.19 106 ASP A N 1
ATOM 850 C CA . ASP A 1 106 ? 8.181 -8.667 4.770 1.00 98.19 106 ASP A CA 1
ATOM 851 C C . ASP A 1 106 ? 7.792 -7.950 3.469 1.00 98.19 106 ASP A C 1
ATOM 853 O O . ASP A 1 106 ? 7.577 -8.578 2.426 1.00 98.19 106 ASP A O 1
ATOM 857 N N . GLY A 1 107 ? 7.763 -6.619 3.521 1.00 96.94 107 GLY A N 1
ATOM 858 C CA . GLY A 1 107 ? 7.565 -5.778 2.349 1.00 96.94 107 GLY A CA 1
ATOM 859 C C . GLY A 1 107 ? 6.613 -4.613 2.579 1.00 96.94 107 GLY A C 1
ATOM 860 O O . GLY A 1 107 ? 6.323 -4.212 3.703 1.00 96.94 107 GLY A O 1
ATOM 861 N N . ASP A 1 108 ? 6.162 -4.068 1.461 1.00 97.31 108 ASP A N 1
ATOM 862 C CA . ASP A 1 108 ? 5.435 -2.809 1.356 1.00 97.31 108 ASP A CA 1
ATOM 863 C C . ASP A 1 108 ? 4.386 -2.881 0.230 1.00 97.31 108 ASP A C 1
ATOM 865 O O . ASP A 1 108 ? 4.187 -3.925 -0.415 1.00 97.31 108 ASP A O 1
ATOM 869 N N . LEU A 1 109 ? 3.699 -1.767 -0.031 1.00 97.81 109 LEU A N 1
ATOM 870 C CA . LEU A 1 109 ? 2.814 -1.642 -1.186 1.00 97.81 109 LEU A CA 1
ATOM 871 C C . LEU A 1 109 ? 3.525 -2.008 -2.494 1.00 97.81 109 LEU A C 1
ATOM 873 O O . LEU A 1 109 ? 2.977 -2.766 -3.293 1.00 97.81 109 LEU A O 1
ATOM 877 N N . GLU A 1 110 ? 4.723 -1.484 -2.744 1.00 97.62 110 GLU A N 1
ATOM 878 C CA . GLU A 1 110 ? 5.470 -1.768 -3.969 1.00 97.62 110 GLU A CA 1
ATOM 879 C C . GLU A 1 110 ? 5.728 -3.275 -4.161 1.00 97.62 110 GLU A C 1
ATOM 881 O O . GLU A 1 110 ? 5.543 -3.781 -5.268 1.00 97.62 110 GLU A O 1
ATOM 886 N N . THR A 1 111 ? 6.043 -4.008 -3.090 1.00 97.44 111 THR A N 1
ATOM 887 C CA . THR A 1 111 ? 6.212 -5.470 -3.078 1.00 97.44 111 THR A CA 1
ATOM 888 C C . THR A 1 111 ? 4.936 -6.186 -3.521 1.00 97.44 111 THR A C 1
ATOM 890 O O . THR A 1 111 ? 4.998 -7.149 -4.287 1.00 97.44 111 THR A O 1
ATOM 893 N N . LEU A 1 112 ? 3.764 -5.703 -3.094 1.00 98.38 112 LEU A N 1
ATOM 894 C CA . LEU A 1 112 ? 2.478 -6.197 -3.589 1.00 98.38 112 LEU A CA 1
ATOM 895 C C . LEU A 1 112 ? 2.271 -5.832 -5.067 1.00 98.38 112 LEU A C 1
ATOM 897 O O . LEU A 1 112 ? 1.855 -6.684 -5.852 1.00 98.38 112 LEU A O 1
ATOM 901 N N . LEU A 1 113 ? 2.571 -4.588 -5.459 1.00 98.06 113 LEU A N 1
ATOM 902 C CA . LEU A 1 113 ? 2.399 -4.099 -6.831 1.00 98.06 113 LEU A CA 1
ATOM 903 C C . LEU A 1 113 ? 3.207 -4.919 -7.844 1.00 98.06 113 LEU A C 1
ATOM 905 O O . LEU A 1 113 ? 2.708 -5.210 -8.931 1.00 98.06 113 LEU A O 1
ATOM 909 N N . GLU A 1 114 ? 4.415 -5.347 -7.478 1.00 97.12 114 GLU A N 1
ATOM 910 C CA . GLU A 1 114 ? 5.240 -6.233 -8.301 1.00 97.12 114 GLU A CA 1
ATOM 911 C C . GLU A 1 114 ? 4.551 -7.562 -8.633 1.00 97.12 114 GLU A C 1
ATOM 913 O O . GLU A 1 114 ? 4.688 -8.073 -9.743 1.00 97.12 114 GLU A O 1
ATOM 918 N N . GLN A 1 115 ? 3.779 -8.110 -7.694 1.00 97.25 115 GLN A N 1
ATOM 919 C CA . GLN A 1 115 ? 3.097 -9.397 -7.857 1.00 97.25 115 GLN A CA 1
ATOM 920 C C . GLN A 1 115 ? 1.787 -9.290 -8.644 1.00 97.25 115 GLN A C 1
ATOM 922 O O . GLN A 1 115 ? 1.155 -10.306 -8.946 1.00 97.25 115 GLN A O 1
ATOM 927 N N . ILE A 1 116 ? 1.358 -8.066 -8.963 1.00 97.88 116 ILE A N 1
ATOM 928 C CA . ILE A 1 116 ? 0.084 -7.799 -9.629 1.00 97.88 116 ILE A CA 1
ATOM 929 C C . ILE A 1 116 ? 0.240 -6.984 -10.910 1.00 97.88 116 ILE A C 1
ATOM 931 O O . ILE A 1 116 ? -0.752 -6.450 -11.404 1.00 97.88 116 ILE A O 1
ATOM 935 N N . ILE A 1 117 ? 1.442 -6.872 -11.478 1.00 97.62 117 ILE A N 1
ATOM 936 C CA . ILE A 1 117 ? 1.583 -6.324 -12.831 1.00 97.62 117 ILE A CA 1
ATOM 937 C C . ILE A 1 117 ? 0.799 -7.169 -13.844 1.00 97.62 117 ILE A C 1
ATOM 939 O O . ILE A 1 117 ? 0.504 -8.346 -13.612 1.00 97.62 117 ILE A O 1
ATOM 943 N N . ASN A 1 118 ? 0.455 -6.579 -14.988 1.00 97.56 118 ASN A N 1
ATOM 944 C CA . ASN A 1 118 ? -0.061 -7.364 -16.104 1.00 97.56 118 ASN A CA 1
ATOM 945 C C . ASN A 1 118 ? 1.038 -8.337 -16.594 1.00 97.56 118 ASN A C 1
ATOM 947 O O . ASN A 1 118 ? 2.120 -7.875 -16.970 1.00 97.56 118 ASN A O 1
ATOM 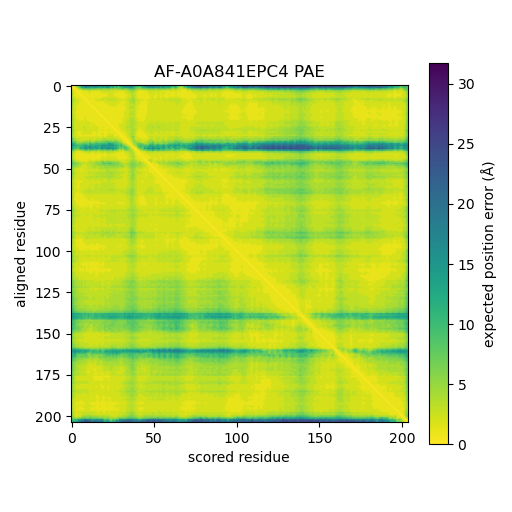951 N N . PRO A 1 119 ? 0.785 -9.663 -16.634 1.00 95.75 119 PRO A N 1
ATOM 952 C CA . PRO A 1 119 ? 1.771 -10.651 -17.076 1.00 95.75 119 PRO A CA 1
ATOM 953 C C . PRO A 1 119 ? 2.320 -10.421 -18.490 1.00 95.75 119 PRO A C 1
ATOM 955 O O . PRO A 1 119 ? 3.447 -10.817 -18.777 1.00 95.75 119 PRO A O 1
ATOM 958 N N . GLU A 1 120 ? 1.572 -9.749 -19.372 1.00 97.06 120 GLU A N 1
ATOM 959 C CA . GLU A 1 120 ? 2.046 -9.380 -20.717 1.00 97.06 120 GLU A CA 1
ATOM 960 C C . GLU A 1 120 ? 3.266 -8.445 -20.690 1.00 97.06 120 GLU A C 1
ATOM 962 O O . GLU A 1 120 ? 3.984 -8.315 -21.681 1.00 97.06 120 GLU A O 1
ATOM 967 N N . HIS A 1 121 ? 3.518 -7.790 -19.557 1.00 96.88 121 HIS A N 1
ATOM 968 C CA . HIS A 1 121 ? 4.599 -6.830 -19.377 1.00 96.88 121 HIS A CA 1
ATOM 969 C C . HIS A 1 121 ? 5.746 -7.361 -18.508 1.00 96.88 121 HIS A C 1
ATOM 971 O O . HIS A 1 121 ? 6.652 -6.600 -18.165 1.00 96.88 121 HIS A O 1
ATOM 977 N N . GLN A 1 122 ? 5.763 -8.667 -18.212 1.00 95.81 122 GLN A N 1
ATOM 978 C CA . GLN A 1 122 ? 6.817 -9.321 -17.428 1.00 95.81 122 GLN A CA 1
ATOM 979 C C . GLN A 1 122 ? 8.229 -9.025 -17.965 1.00 95.81 122 GLN A C 1
ATOM 981 O O . GLN A 1 122 ? 9.152 -8.804 -17.185 1.00 95.81 122 GLN A O 1
ATOM 986 N N . GLY A 1 123 ? 8.387 -8.898 -19.288 1.00 96.88 123 GLY A N 1
ATOM 987 C CA . GLY A 1 123 ? 9.674 -8.566 -19.906 1.00 96.88 123 GLY A CA 1
ATOM 988 C C . GLY A 1 123 ? 10.293 -7.247 -19.419 1.00 96.88 123 GLY A C 1
ATOM 989 O O . GLY A 1 123 ? 11.514 -7.127 -19.386 1.00 96.88 123 GLY A O 1
ATOM 990 N N . ILE A 1 124 ? 9.488 -6.271 -18.976 1.00 96.38 124 ILE A N 1
ATOM 991 C CA . ILE A 1 124 ? 9.999 -5.022 -18.381 1.00 96.38 124 ILE A CA 1
ATOM 992 C C . ILE A 1 124 ? 10.698 -5.320 -17.049 1.00 96.38 124 ILE A C 1
ATOM 994 O O . ILE A 1 124 ? 11.785 -4.804 -16.783 1.00 96.38 124 ILE A O 1
ATOM 998 N N . PHE A 1 125 ? 10.091 -6.175 -16.224 1.00 95.00 125 PHE A N 1
ATOM 999 C CA . PHE A 1 125 ? 10.647 -6.592 -14.939 1.00 95.00 125 PHE A CA 1
ATOM 1000 C C . PHE A 1 125 ? 11.880 -7.473 -15.116 1.00 95.00 125 PHE A C 1
ATOM 1002 O O . PHE A 1 125 ? 12.840 -7.315 -14.366 1.00 95.00 125 PHE A O 1
ATOM 1009 N N . ASP A 1 126 ? 11.896 -8.334 -16.132 1.00 95.75 126 ASP A N 1
ATOM 1010 C CA . ASP A 1 126 ? 13.059 -9.161 -16.455 1.00 95.75 126 ASP A CA 1
ATOM 1011 C C . ASP A 1 126 ? 14.249 -8.287 -16.894 1.00 95.75 126 ASP A C 1
ATOM 1013 O O . ASP A 1 126 ? 15.371 -8.463 -16.413 1.00 95.75 126 ASP A O 1
ATOM 1017 N N . CYS A 1 127 ? 14.008 -7.277 -17.743 1.00 96.38 127 CYS A N 1
ATOM 1018 C CA . CYS A 1 127 ? 15.024 -6.286 -18.110 1.00 96.38 127 CYS A CA 1
ATOM 1019 C C . CYS A 1 127 ? 15.533 -5.505 -16.892 1.00 96.38 127 CYS A C 1
ATOM 1021 O O . CYS A 1 127 ? 16.737 -5.272 -16.769 1.00 96.38 127 CYS A O 1
ATOM 1023 N N . TRP A 1 128 ? 14.634 -5.116 -15.986 1.00 95.94 128 TRP A N 1
ATOM 1024 C CA . TRP A 1 128 ? 15.009 -4.448 -14.744 1.00 95.94 128 TRP A CA 1
ATOM 1025 C C . TRP A 1 128 ? 15.863 -5.348 -13.845 1.00 95.94 128 TRP A C 1
ATOM 1027 O O . TRP A 1 128 ? 16.894 -4.902 -13.349 1.00 95.94 128 TRP A O 1
ATOM 1037 N N . GLY A 1 129 ? 15.493 -6.621 -13.682 1.00 94.94 129 GLY A N 1
ATOM 1038 C CA . GLY A 1 129 ? 16.282 -7.603 -12.934 1.00 94.94 129 GLY A CA 1
ATOM 1039 C C . GLY A 1 129 ? 17.701 -7.732 -13.489 1.00 94.94 129 GLY A C 1
ATOM 1040 O O . GLY A 1 129 ? 18.669 -7.618 -12.740 1.00 94.94 129 GLY A O 1
ATOM 1041 N N . GLY A 1 130 ? 17.843 -7.824 -14.815 1.00 96.56 130 GLY A N 1
ATOM 1042 C CA . GLY A 1 130 ? 19.154 -7.820 -15.471 1.00 96.56 130 GLY A CA 1
ATOM 1043 C C . GLY A 1 130 ? 19.958 -6.535 -15.227 1.00 96.56 130 GLY A C 1
ATOM 1044 O O . GLY A 1 130 ? 21.178 -6.588 -15.050 1.00 96.56 130 GLY A O 1
ATOM 1045 N N . TYR A 1 131 ? 19.294 -5.377 -15.169 1.00 96.00 131 TYR A N 1
ATOM 1046 C CA . TYR A 1 131 ? 19.928 -4.118 -14.779 1.00 96.00 131 TYR A CA 1
ATOM 1047 C C . TYR A 1 131 ? 20.416 -4.152 -13.324 1.00 96.00 131 TYR A C 1
ATOM 1049 O O . TYR A 1 131 ? 21.577 -3.831 -13.070 1.00 96.00 131 TYR A O 1
ATOM 1057 N N . GLU A 1 132 ? 19.586 -4.585 -12.374 1.00 95.44 132 GLU A N 1
ATOM 1058 C CA . GLU A 1 132 ? 19.988 -4.698 -10.969 1.00 95.44 132 GLU A CA 1
ATOM 1059 C C . GLU A 1 132 ? 21.154 -5.668 -10.775 1.00 95.44 132 GLU A C 1
ATOM 1061 O O . GLU A 1 132 ? 22.095 -5.362 -10.041 1.00 95.44 132 GLU A O 1
ATOM 1066 N N . ASP A 1 133 ? 21.127 -6.809 -11.459 1.00 95.81 133 ASP A N 1
ATOM 1067 C CA . ASP A 1 133 ? 22.192 -7.807 -11.411 1.00 95.81 133 ASP A CA 1
ATOM 1068 C C . ASP A 1 133 ? 23.500 -7.255 -11.976 1.00 95.81 133 ASP A C 1
ATOM 1070 O O . ASP A 1 133 ? 24.568 -7.460 -11.390 1.00 95.81 133 ASP A O 1
ATOM 1074 N N . CYS A 1 134 ? 23.423 -6.471 -13.056 1.00 96.19 134 CYS A N 1
ATOM 1075 C CA . CYS A 1 134 ? 24.568 -5.741 -13.584 1.00 96.19 134 CYS A CA 1
ATOM 1076 C C . CYS A 1 134 ? 25.165 -4.815 -12.515 1.00 96.19 134 CYS A C 1
ATOM 1078 O O . CYS A 1 134 ? 26.367 -4.884 -12.260 1.00 96.19 134 CYS A O 1
ATOM 1080 N N . LEU A 1 135 ? 24.347 -4.023 -11.813 1.00 95.81 135 LEU A N 1
ATOM 1081 C CA . LEU A 1 135 ? 24.827 -3.152 -10.733 1.00 95.81 135 LEU A CA 1
ATOM 1082 C C . LEU A 1 135 ? 25.458 -3.944 -9.577 1.00 95.81 135 LEU A C 1
ATOM 1084 O O . LEU A 1 135 ? 26.533 -3.580 -9.098 1.00 95.81 135 LEU A O 1
ATOM 1088 N N . ARG A 1 136 ? 24.823 -5.044 -9.150 1.00 94.75 136 ARG A N 1
ATOM 1089 C CA . ARG A 1 136 ? 25.302 -5.913 -8.058 1.00 94.75 136 ARG A CA 1
ATOM 1090 C C . ARG A 1 136 ? 26.594 -6.652 -8.413 1.00 94.75 136 ARG A C 1
ATOM 1092 O O . ARG A 1 136 ? 27.353 -7.009 -7.514 1.00 94.75 136 ARG A O 1
ATOM 1099 N N . SER A 1 137 ? 26.872 -6.863 -9.701 1.00 95.38 137 SER A N 1
ATOM 1100 C CA . SER A 1 137 ? 28.087 -7.548 -10.164 1.00 95.38 137 SER A CA 1
ATOM 1101 C C . SER A 1 137 ? 29.385 -6.787 -9.838 1.00 95.38 137 SER A C 1
ATOM 1103 O O . SER A 1 137 ? 30.459 -7.393 -9.743 1.00 95.38 137 SER A O 1
ATOM 1105 N N . TYR A 1 138 ? 29.303 -5.473 -9.596 1.00 94.62 138 TYR A N 1
ATOM 1106 C CA . TYR A 1 138 ? 30.444 -4.641 -9.217 1.00 94.62 138 TYR A CA 1
ATOM 1107 C C . TYR A 1 138 ? 30.803 -4.836 -7.735 1.00 94.62 138 TYR A C 1
ATOM 1109 O O . TYR A 1 138 ? 30.241 -4.208 -6.837 1.00 94.62 138 TYR A O 1
ATOM 1117 N N . LYS A 1 139 ? 31.792 -5.705 -7.476 1.00 90.50 139 LYS A N 1
ATOM 1118 C CA . LYS A 1 139 ? 32.235 -6.105 -6.121 1.00 90.50 139 LYS A CA 1
ATOM 1119 C C . LYS A 1 139 ? 32.696 -4.960 -5.222 1.00 90.50 139 LYS A C 1
ATOM 1121 O O . LYS A 1 139 ? 32.653 -5.093 -4.003 1.00 90.50 139 LYS A O 1
ATOM 1126 N N . ASP A 1 140 ? 33.152 -3.858 -5.804 1.00 94.50 140 ASP A N 1
ATOM 1127 C CA . ASP A 1 140 ? 33.564 -2.674 -5.054 1.00 94.50 140 ASP A CA 1
ATOM 1128 C C . ASP A 1 140 ? 32.382 -1.803 -4.602 1.00 94.50 140 ASP A C 1
ATOM 1130 O O . ASP A 1 140 ? 32.601 -0.747 -4.015 1.00 94.50 140 ASP A O 1
ATOM 1134 N N . LYS A 1 141 ? 31.139 -2.253 -4.844 1.00 87.00 141 LYS A N 1
ATOM 1135 C CA . LYS A 1 141 ? 29.892 -1.596 -4.427 1.00 87.00 141 LYS A CA 1
ATOM 1136 C C . LYS A 1 141 ? 29.825 -0.125 -4.851 1.00 87.00 141 LYS A C 1
ATOM 1138 O O . LYS A 1 141 ? 29.196 0.689 -4.181 1.00 87.00 141 LYS A O 1
ATOM 1143 N N . ARG A 1 142 ? 30.458 0.220 -5.980 1.00 94.12 142 ARG A N 1
ATOM 1144 C CA . ARG A 1 142 ? 30.448 1.589 -6.524 1.00 94.12 142 ARG A CA 1
ATOM 1145 C C . ARG A 1 142 ? 29.062 2.042 -6.991 1.00 94.12 142 ARG A C 1
ATOM 1147 O O . ARG A 1 142 ? 28.843 3.236 -7.161 1.00 94.12 142 ARG A O 1
ATOM 1154 N N . TYR A 1 143 ? 28.153 1.095 -7.228 1.00 94.25 143 TYR A N 1
ATOM 1155 C CA . TYR A 1 143 ? 26.780 1.357 -7.637 1.00 9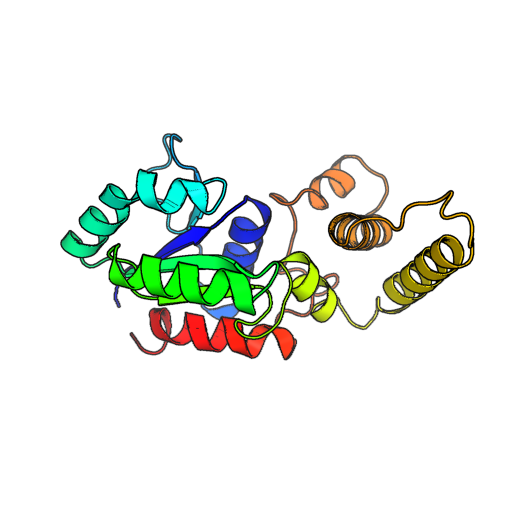4.25 143 TYR A CA 1
ATOM 1156 C C . TYR A 1 143 ? 25.793 0.862 -6.586 1.00 94.25 143 TYR A C 1
ATOM 1158 O O . TYR A 1 143 ? 26.002 -0.167 -5.943 1.00 94.25 143 TYR A O 1
ATOM 1166 N N . THR A 1 144 ? 24.697 1.599 -6.450 1.00 92.00 144 THR A N 1
ATOM 1167 C CA . THR A 1 144 ? 23.587 1.277 -5.556 1.00 92.00 144 THR A CA 1
ATOM 1168 C C . THR A 1 144 ? 22.436 0.725 -6.381 1.00 92.00 144 THR A C 1
ATOM 1170 O O . THR A 1 144 ? 22.031 1.346 -7.362 1.00 92.00 144 THR A O 1
ATOM 1173 N N . THR A 1 145 ? 21.902 -0.431 -5.988 1.00 91.69 145 THR A N 1
ATOM 1174 C CA . THR A 1 145 ? 20.659 -0.946 -6.570 1.00 91.69 145 THR A CA 1
ATOM 1175 C C . THR A 1 145 ? 19.513 0.019 -6.244 1.00 91.69 145 THR A C 1
ATOM 1177 O O . THR A 1 145 ? 19.391 0.417 -5.082 1.00 91.69 145 THR A O 1
ATOM 1180 N N . PRO A 1 146 ? 18.692 0.433 -7.226 1.00 91.38 146 PRO A N 1
ATOM 1181 C CA . PRO A 1 146 ? 17.569 1.321 -6.954 1.00 91.38 146 PRO A CA 1
ATOM 1182 C C . PRO A 1 146 ? 16.542 0.689 -6.008 1.00 91.38 146 PRO A C 1
ATOM 1184 O O . PRO A 1 146 ? 16.454 -0.529 -5.882 1.00 91.38 146 PRO A O 1
ATOM 1187 N N . ALA A 1 147 ? 15.734 1.534 -5.370 1.00 88.94 147 ALA A N 1
ATOM 1188 C CA . ALA A 1 147 ? 14.635 1.087 -4.520 1.00 88.94 147 ALA A CA 1
ATOM 1189 C C . ALA A 1 147 ? 13.483 0.466 -5.335 1.00 88.94 147 ALA A C 1
ATOM 1191 O O . ALA A 1 147 ? 13.263 0.841 -6.491 1.00 88.94 147 ALA A O 1
ATOM 1192 N N . CYS A 1 148 ? 12.690 -0.395 -4.687 1.00 87.12 148 CYS A N 1
ATOM 1193 C CA . CYS A 1 148 ? 11.495 -1.050 -5.242 1.00 87.12 148 CYS A CA 1
ATOM 1194 C C . CYS A 1 148 ? 10.526 -0.042 -5.899 1.00 87.12 148 CYS A C 1
ATOM 1196 O O . CYS A 1 148 ? 10.085 -0.191 -7.039 1.00 87.12 148 CYS A O 1
ATOM 1198 N N . LYS A 1 149 ? 10.330 1.106 -5.246 1.00 90.88 149 LYS A N 1
ATOM 1199 C CA . LYS A 1 149 ? 9.544 2.235 -5.765 1.00 90.88 149 LYS A CA 1
ATOM 1200 C C . LYS A 1 149 ? 9.986 2.739 -7.136 1.00 90.88 149 LYS A C 1
ATOM 1202 O O . LYS A 1 149 ? 9.149 3.106 -7.963 1.00 90.88 149 LYS A O 1
ATOM 1207 N N . THR A 1 150 ? 11.290 2.745 -7.401 1.00 92.69 150 THR A N 1
ATOM 1208 C CA . THR A 1 150 ? 11.834 3.166 -8.695 1.00 92.69 150 THR A CA 1
ATOM 1209 C C . THR A 1 150 ? 11.500 2.154 -9.786 1.00 92.69 150 THR A C 1
ATOM 1211 O O . THR A 1 150 ? 11.222 2.558 -10.911 1.00 92.69 150 THR A O 1
ATOM 1214 N N . LYS A 1 151 ? 11.454 0.859 -9.461 1.00 94.94 151 LYS A N 1
ATOM 1215 C CA . LYS A 1 151 ? 11.058 -0.194 -10.401 1.00 94.94 151 LYS A CA 1
ATOM 1216 C C . LYS A 1 151 ? 9.599 -0.049 -10.828 1.00 94.94 151 LYS A C 1
ATOM 1218 O O . LYS A 1 151 ? 9.314 -0.068 -12.021 1.00 94.94 151 LYS A O 1
ATOM 1223 N N . ILE A 1 152 ? 8.687 0.201 -9.884 1.00 95.69 152 ILE A N 1
ATOM 1224 C CA . ILE A 1 152 ? 7.272 0.469 -10.195 1.00 95.69 152 ILE A CA 1
ATOM 1225 C C . ILE A 1 152 ? 7.109 1.756 -11.015 1.00 95.69 152 ILE A C 1
ATOM 1227 O O . ILE A 1 152 ? 6.310 1.806 -11.952 1.00 95.69 152 ILE A O 1
ATOM 1231 N N . TYR A 1 153 ? 7.891 2.795 -10.709 1.00 93.62 153 TYR A N 1
ATOM 1232 C CA . TYR A 1 153 ? 7.917 4.010 -11.523 1.00 93.62 153 TYR A CA 1
ATOM 1233 C C . TYR A 1 153 ? 8.388 3.718 -12.956 1.00 93.62 153 TYR A C 1
ATOM 1235 O O . TYR A 1 153 ? 7.723 4.130 -13.903 1.00 93.62 153 TYR A O 1
ATOM 1243 N N . ALA A 1 154 ? 9.494 2.988 -13.122 1.00 93.38 154 ALA A N 1
ATOM 1244 C CA . ALA A 1 154 ? 10.056 2.634 -14.424 1.00 93.38 154 ALA A CA 1
ATOM 1245 C C . ALA A 1 154 ? 9.109 1.749 -15.244 1.00 93.38 154 ALA A C 1
ATOM 1247 O O . ALA A 1 154 ? 8.968 1.949 -16.447 1.00 93.38 154 ALA A O 1
ATOM 1248 N N . TYR A 1 155 ? 8.413 0.821 -14.589 1.00 96.19 155 TYR A N 1
ATOM 1249 C CA . TYR A 1 155 ? 7.361 0.017 -15.199 1.00 96.19 155 TYR A CA 1
ATOM 1250 C C . TYR A 1 155 ? 6.267 0.884 -15.820 1.00 96.19 155 TYR A C 1
ATOM 1252 O O . TYR A 1 155 ? 5.967 0.765 -17.006 1.00 96.19 155 TYR A O 1
ATOM 1260 N N . LEU A 1 156 ? 5.712 1.809 -15.037 1.00 95.69 156 LEU A N 1
ATOM 1261 C CA . LEU A 1 156 ? 4.688 2.724 -15.525 1.00 95.69 156 LEU A CA 1
ATOM 1262 C C . LEU A 1 156 ? 5.235 3.685 -16.586 1.00 95.69 156 LEU A C 1
ATOM 1264 O O . LEU A 1 156 ? 4.525 3.972 -17.541 1.00 95.69 156 LEU A O 1
ATOM 1268 N N . GLU A 1 157 ? 6.477 4.158 -16.461 1.00 93.56 157 GLU A N 1
ATOM 1269 C CA . GLU A 1 157 ? 7.117 5.016 -17.469 1.00 93.56 157 GLU A CA 1
ATOM 1270 C C . GLU A 1 157 ? 7.382 4.282 -18.792 1.00 93.56 157 GLU A C 1
ATOM 1272 O O . GLU A 1 157 ? 7.325 4.899 -19.848 1.00 93.56 157 GLU A O 1
ATOM 1277 N N . ALA A 1 158 ? 7.620 2.970 -18.770 1.00 94.00 158 ALA A N 1
ATOM 1278 C CA . ALA A 1 158 ? 7.771 2.176 -19.986 1.00 94.00 158 ALA A CA 1
ATOM 1279 C C . ALA A 1 158 ? 6.433 1.947 -20.716 1.00 94.00 158 ALA A C 1
ATOM 1281 O O . ALA A 1 158 ? 6.411 1.830 -21.941 1.00 94.00 158 ALA A O 1
ATOM 1282 N N . LEU A 1 159 ? 5.317 1.897 -19.980 1.00 93.44 159 LEU A N 1
ATOM 1283 C CA . LEU A 1 159 ? 3.972 1.736 -20.546 1.00 93.44 159 LEU A CA 1
ATOM 1284 C C . LEU A 1 159 ? 3.345 3.066 -20.980 1.00 93.44 159 LEU A C 1
ATOM 1286 O O . LEU A 1 159 ? 2.590 3.128 -21.952 1.00 93.44 159 LEU A O 1
ATOM 1290 N N . LEU A 1 160 ? 3.636 4.136 -20.245 1.00 88.75 160 LEU A N 1
ATOM 1291 C CA . LEU A 1 160 ? 3.065 5.460 -20.445 1.00 88.75 160 LEU A CA 1
ATOM 1292 C C . LEU A 1 160 ? 4.053 6.336 -21.218 1.00 88.75 160 LEU A C 1
ATOM 1294 O O . LEU A 1 160 ? 5.190 6.519 -20.813 1.00 88.75 160 LEU A O 1
ATOM 1298 N N . GLY A 1 161 ? 3.611 6.927 -22.329 1.00 79.75 161 GLY A N 1
ATOM 1299 C CA . GLY A 1 161 ? 4.492 7.729 -23.184 1.00 79.75 161 GLY A CA 1
ATOM 1300 C C . GLY A 1 161 ? 5.099 8.975 -22.513 1.00 79.75 161 GLY A C 1
ATOM 1301 O O . GLY A 1 161 ? 4.738 9.387 -21.415 1.00 79.75 161 GLY A O 1
ATOM 1302 N N . GLU A 1 162 ? 5.981 9.669 -23.229 1.00 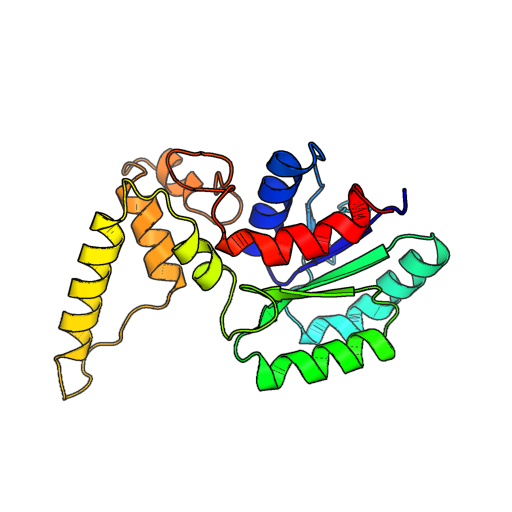83.94 162 GLU A N 1
ATOM 1303 C CA . GLU A 1 162 ? 6.830 10.728 -22.653 1.00 83.94 162 GLU A CA 1
ATOM 1304 C C . GLU A 1 162 ? 6.116 12.059 -22.344 1.00 83.94 162 GLU A C 1
ATOM 1306 O O . GLU A 1 162 ? 6.688 12.953 -21.711 1.00 83.94 162 GLU A O 1
ATOM 1311 N N . SER A 1 163 ? 4.870 12.233 -22.795 1.00 86.25 163 SER A N 1
ATOM 1312 C CA . SER A 1 163 ? 4.163 13.509 -22.638 1.00 86.25 163 SER A CA 1
ATOM 1313 C C . SER A 1 163 ? 3.910 13.856 -21.164 1.00 86.25 163 SER A C 1
ATOM 1315 O O . SER A 1 163 ? 3.698 12.982 -20.322 1.00 86.25 163 SER A O 1
ATOM 1317 N N . LYS A 1 164 ? 3.825 15.155 -20.845 1.00 84.12 164 LYS A N 1
ATOM 1318 C CA . LYS A 1 164 ? 3.552 15.635 -19.474 1.00 84.12 164 LYS A CA 1
ATOM 1319 C C . LYS A 1 164 ? 2.292 15.016 -18.856 1.00 84.12 164 LYS A C 1
ATOM 1321 O O . LYS A 1 164 ? 2.289 14.705 -17.668 1.00 84.12 164 LYS A O 1
ATOM 1326 N N . ASN A 1 165 ? 1.243 14.822 -19.657 1.00 87.06 165 ASN A N 1
ATOM 1327 C CA . ASN A 1 165 ? -0.014 14.229 -19.195 1.00 87.06 165 ASN A CA 1
ATOM 1328 C C . ASN A 1 165 ? 0.156 12.752 -18.828 1.00 87.06 165 ASN A C 1
ATOM 1330 O O . ASN A 1 165 ? -0.387 12.308 -17.824 1.00 87.06 165 ASN A O 1
ATOM 1334 N N . GLN A 1 166 ? 0.946 12.010 -19.602 1.00 88.56 166 GLN A N 1
ATOM 1335 C CA . GLN A 1 166 ? 1.245 10.605 -19.329 1.00 88.56 166 GLN A CA 1
ATOM 1336 C C . GLN A 1 166 ? 2.140 10.467 -18.090 1.00 88.56 166 GLN A C 1
ATOM 1338 O O . GLN A 1 166 ? 1.815 9.706 -17.185 1.00 88.56 166 GLN A O 1
ATOM 1343 N N . LYS A 1 167 ? 3.165 11.320 -17.946 1.00 88.88 167 LYS A N 1
ATOM 1344 C CA . LYS A 1 167 ? 3.987 11.365 -16.722 1.00 88.88 167 LYS A CA 1
ATOM 1345 C C . LYS A 1 167 ? 3.188 11.716 -15.466 1.00 88.88 167 LYS A C 1
ATOM 1347 O O . LYS A 1 167 ? 3.536 11.272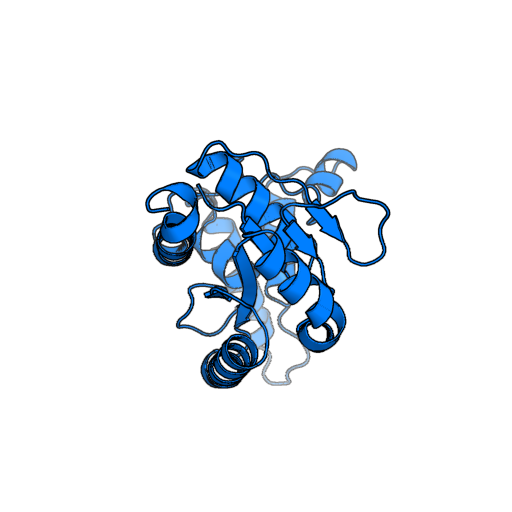 -14.374 1.00 88.88 167 LYS A O 1
ATOM 1352 N N . LYS A 1 168 ? 2.098 12.484 -15.590 1.00 90.12 168 LYS A N 1
ATOM 1353 C CA . LYS A 1 168 ? 1.195 12.758 -14.462 1.00 90.12 168 LYS A CA 1
ATOM 1354 C C . LYS A 1 168 ? 0.570 11.468 -13.921 1.00 90.12 168 LYS A C 1
ATOM 1356 O O . LYS A 1 168 ? 0.530 11.321 -12.707 1.00 90.12 168 LYS A O 1
ATOM 1361 N N . LYS A 1 169 ? 0.171 10.534 -14.793 1.00 90.56 169 LYS A N 1
ATOM 1362 C CA . LYS A 1 16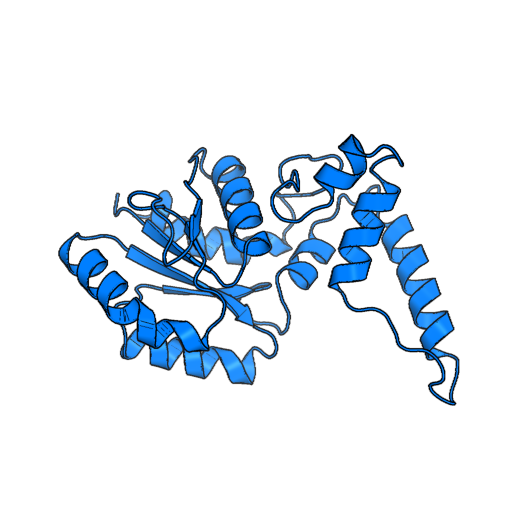9 ? -0.458 9.248 -14.428 1.00 90.56 169 LYS A CA 1
ATOM 1363 C C . LYS A 1 169 ? 0.468 8.279 -13.683 1.00 90.56 169 LYS A C 1
ATOM 1365 O O . LYS A 1 169 ? -0.007 7.338 -13.062 1.00 90.56 169 LYS A O 1
ATOM 1370 N N . ILE A 1 170 ? 1.782 8.505 -13.724 1.00 91.88 170 ILE A N 1
ATOM 1371 C CA . ILE A 1 170 ? 2.765 7.703 -12.978 1.00 91.88 170 ILE A CA 1
ATOM 1372 C C . ILE A 1 170 ? 2.765 8.080 -11.485 1.00 91.88 170 ILE A C 1
ATOM 1374 O O . ILE A 1 170 ? 3.080 7.255 -10.619 1.00 91.88 170 ILE A O 1
ATOM 1378 N N . LYS A 1 171 ? 2.410 9.336 -11.170 1.00 92.12 171 LYS A N 1
ATOM 1379 C CA . LYS A 1 171 ? 2.376 9.843 -9.794 1.00 92.12 171 LYS A CA 1
ATOM 1380 C C . LYS A 1 171 ? 1.357 9.065 -8.976 1.00 92.12 171 LYS A C 1
ATOM 1382 O O . LYS A 1 171 ? 0.248 8.838 -9.434 1.00 92.12 171 LYS A O 1
ATOM 1387 N N . GLU A 1 172 ? 1.714 8.743 -7.741 1.00 93.12 172 GLU A N 1
ATOM 1388 C CA . GLU A 1 172 ? 0.948 7.880 -6.830 1.00 93.12 172 GLU A CA 1
ATOM 1389 C C . GLU A 1 172 ? -0.539 8.231 -6.735 1.00 93.12 172 GLU A C 1
ATOM 1391 O O . GLU A 1 172 ? -1.379 7.351 -6.875 1.00 93.12 172 GLU A O 1
ATOM 1396 N N . ALA A 1 173 ? -0.863 9.519 -6.587 1.00 93.38 173 ALA A N 1
ATOM 1397 C CA . ALA A 1 173 ? -2.242 10.005 -6.496 1.00 93.38 173 ALA A CA 1
ATOM 1398 C C . ALA A 1 173 ? -3.070 9.801 -7.782 1.00 93.38 173 ALA A C 1
ATOM 1400 O O . ALA A 1 173 ? -4.298 9.824 -7.750 1.00 93.38 173 ALA A O 1
ATOM 1401 N N . GLU A 1 174 ? -2.403 9.629 -8.920 1.00 94.12 174 GLU A N 1
ATOM 1402 C CA . GLU A 1 174 ? -2.986 9.607 -10.265 1.00 94.12 174 GLU A CA 1
ATOM 1403 C C . GLU A 1 174 ? -2.842 8.232 -10.932 1.00 94.12 174 GLU A C 1
ATOM 1405 O O . GLU A 1 174 ? -3.321 8.048 -12.051 1.00 94.12 174 GLU A O 1
ATOM 1410 N N . ARG A 1 175 ? -2.198 7.264 -10.262 1.00 94.56 175 ARG A N 1
ATOM 1411 C CA . ARG A 1 175 ? -2.057 5.897 -10.769 1.00 94.56 175 ARG A CA 1
ATOM 1412 C C . ARG A 1 175 ? -3.439 5.282 -10.979 1.00 94.56 175 ARG A C 1
ATOM 1414 O O . ARG A 1 175 ? -4.294 5.285 -10.090 1.00 94.56 175 ARG A O 1
ATOM 1421 N N . GLU A 1 176 ? -3.648 4.748 -12.176 1.00 94.62 176 GLU A N 1
ATOM 1422 C CA . GLU A 1 176 ? -4.884 4.083 -12.587 1.00 94.62 176 GLU A CA 1
ATOM 1423 C C . GLU A 1 176 ? -4.779 2.583 -12.259 1.00 94.62 176 GLU A C 1
ATOM 1425 O O . GLU A 1 176 ? -4.489 1.777 -13.143 1.00 94.62 176 GLU A O 1
ATOM 1430 N N . TYR A 1 177 ? -4.982 2.187 -10.995 1.00 97.19 177 TYR A N 1
ATOM 1431 C CA . TYR A 1 177 ? -4.827 0.782 -10.580 1.00 97.19 177 TYR A CA 1
ATOM 1432 C C . TYR A 1 177 ? -5.900 -0.139 -11.177 1.00 97.19 177 TYR A C 1
ATOM 1434 O O . TYR A 1 177 ? -5.691 -1.339 -11.311 1.00 97.19 177 TYR A O 1
ATOM 1442 N N . GLN A 1 178 ? -7.033 0.426 -11.599 1.00 96.69 178 GLN A N 1
ATOM 1443 C CA . GLN A 1 178 ? -8.102 -0.310 -12.282 1.00 96.69 178 GLN A CA 1
ATOM 1444 C C . GLN A 1 178 ? -7.814 -0.569 -13.769 1.00 96.69 178 GLN A C 1
ATOM 1446 O O . GLN A 1 178 ? -8.608 -1.243 -14.421 1.00 96.69 178 GLN A O 1
ATOM 1451 N N . ASN A 1 179 ? -6.726 -0.029 -14.333 1.00 96.62 179 ASN A N 1
ATOM 1452 C CA . ASN A 1 179 ? -6.385 -0.257 -15.733 1.00 96.62 179 ASN A CA 1
ATOM 1453 C C . ASN A 1 179 ? -5.803 -1.675 -15.913 1.00 96.62 179 ASN A C 1
ATOM 1455 O O . ASN A 1 179 ? -4.662 -1.905 -15.498 1.00 96.62 179 ASN A O 1
ATOM 1459 N N . PRO A 1 180 ? -6.524 -2.610 -16.570 1.00 96.50 180 PRO A N 1
ATOM 1460 C CA . PRO A 1 180 ? -6.077 -3.994 -16.714 1.00 96.50 180 PRO A CA 1
ATOM 1461 C C . PRO A 1 180 ? -4.860 -4.141 -17.630 1.00 96.50 180 PRO A C 1
ATOM 1463 O O . PRO A 1 180 ? -4.191 -5.166 -17.583 1.00 96.50 180 PRO A O 1
ATOM 1466 N N . VAL A 1 181 ? -4.551 -3.121 -18.443 1.00 95.94 181 VAL A N 1
ATOM 1467 C CA . VAL A 1 181 ? -3.309 -3.087 -19.223 1.00 95.94 181 VAL A CA 1
ATOM 1468 C C . VAL A 1 181 ? -2.111 -3.006 -18.281 1.00 95.94 181 VAL A C 1
ATOM 1470 O O . VAL A 1 181 ? -1.096 -3.631 -18.542 1.00 95.94 181 VAL A O 1
ATOM 1473 N N . HIS A 1 182 ? -2.225 -2.289 -17.161 1.00 96.62 182 HIS A N 1
ATOM 1474 C CA . HIS A 1 182 ? -1.116 -2.105 -16.226 1.00 96.62 182 HIS A CA 1
ATOM 1475 C C . HIS A 1 182 ? -1.137 -3.121 -15.076 1.00 96.62 182 HIS A C 1
ATOM 1477 O O . HIS A 1 182 ? -0.074 -3.519 -14.606 1.00 96.62 182 HIS A O 1
ATOM 1483 N N . TRP A 1 183 ? -2.317 -3.529 -14.603 1.00 97.81 183 TRP A N 1
ATOM 1484 C CA . TRP A 1 183 ? -2.449 -4.264 -13.344 1.00 97.81 183 TRP A CA 1
ATOM 1485 C C . TRP A 1 183 ? -3.440 -5.420 -13.435 1.00 97.81 183 TRP A C 1
ATOM 1487 O O . TRP A 1 183 ? -4.528 -5.304 -13.993 1.00 97.81 183 TRP A O 1
ATOM 1497 N N . ASN A 1 184 ? -3.108 -6.525 -12.782 1.00 97.69 184 ASN A N 1
ATOM 1498 C CA . ASN A 1 184 ? -3.974 -7.667 -12.575 1.00 97.69 184 ASN A CA 1
ATOM 1499 C C . ASN A 1 184 ? -4.585 -7.632 -11.164 1.00 97.69 184 ASN A C 1
ATOM 1501 O O . ASN A 1 184 ? -4.129 -8.321 -10.253 1.00 97.69 184 ASN A O 1
ATOM 1505 N N . LEU A 1 185 ? -5.688 -6.895 -10.987 1.00 97.12 185 LEU A N 1
ATOM 1506 C CA . LEU A 1 185 ? -6.423 -6.850 -9.708 1.00 97.12 185 LEU A CA 1
ATOM 1507 C C . LEU A 1 185 ? -7.120 -8.175 -9.324 1.00 97.12 185 LEU A C 1
ATOM 1509 O O . LEU A 1 185 ? -7.816 -8.237 -8.313 1.00 97.12 185 LEU A O 1
ATOM 1513 N N . LYS A 1 186 ? -6.966 -9.234 -10.130 1.00 95.75 186 LYS A N 1
ATOM 1514 C CA . LYS A 1 186 ? -7.430 -10.600 -9.836 1.00 95.75 186 LYS A CA 1
ATOM 1515 C C . LYS A 1 186 ? -6.276 -11.545 -9.485 1.00 95.75 186 LYS A C 1
ATOM 1517 O O . LYS A 1 186 ? -6.494 -12.750 -9.370 1.00 95.75 186 LYS A O 1
ATOM 1522 N N . ALA A 1 187 ? -5.053 -11.029 -9.368 1.00 97.56 187 ALA A N 1
ATOM 1523 C CA . ALA A 1 187 ? -3.885 -11.824 -9.033 1.00 97.56 187 ALA A CA 1
ATOM 1524 C C . ALA A 1 187 ? -4.036 -12.477 -7.643 1.00 97.56 187 ALA A C 1
ATOM 1526 O O . ALA A 1 187 ? -4.521 -11.823 -6.715 1.00 97.56 187 ALA A O 1
ATOM 1527 N N . PRO A 1 188 ? -3.572 -13.730 -7.459 1.00 97.94 188 PRO A N 1
ATOM 1528 C CA . PRO A 1 188 ? -3.645 -14.421 -6.170 1.00 97.94 188 PRO A CA 1
ATOM 1529 C C . PRO A 1 188 ? -2.980 -13.674 -5.008 1.00 97.94 188 PRO A C 1
ATOM 1531 O O . PRO A 1 188 ? -3.402 -13.842 -3.867 1.00 97.94 188 PRO A O 1
ATOM 1534 N N . ALA A 1 189 ? -1.990 -12.821 -5.290 1.00 97.94 189 ALA A N 1
ATOM 1535 C CA . ALA A 1 189 ? -1.327 -11.979 -4.293 1.00 97.94 189 ALA A CA 1
ATOM 1536 C C . ALA A 1 189 ? -2.302 -11.070 -3.515 1.00 97.94 189 ALA A C 1
ATOM 1538 O O . ALA A 1 189 ? -2.049 -10.726 -2.366 1.00 97.94 189 ALA A O 1
ATOM 1539 N N . LEU A 1 190 ? -3.461 -10.735 -4.097 1.00 98.44 190 LEU A N 1
ATOM 1540 C CA . LEU A 1 190 ? -4.486 -9.902 -3.459 1.00 98.44 190 LEU A CA 1
ATOM 1541 C C . LEU A 1 190 ? -5.460 -10.690 -2.578 1.00 98.44 190 LEU A C 1
ATOM 1543 O O . LEU A 1 190 ? -6.305 -10.083 -1.922 1.00 98.44 190 LEU A O 1
ATOM 1547 N N . ASN A 1 191 ? -5.370 -12.023 -2.535 1.00 98.19 191 ASN A N 1
ATOM 1548 C CA . ASN A 1 191 ? -6.332 -12.854 -1.810 1.00 98.19 191 ASN A CA 1
ATOM 1549 C C . ASN A 1 191 ? -6.356 -12.551 -0.308 1.00 98.19 191 ASN A C 1
ATOM 1551 O O . ASN A 1 191 ? -7.439 -12.505 0.275 1.00 98.19 191 ASN A O 1
ATOM 1555 N N . ASN A 1 192 ? -5.197 -12.306 0.310 1.00 98.44 192 ASN A N 1
ATOM 1556 C CA . ASN A 1 192 ? -5.123 -12.006 1.742 1.00 98.44 192 ASN A CA 1
ATOM 1557 C C . ASN A 1 192 ? -5.767 -10.650 2.053 1.00 98.44 192 ASN A C 1
ATOM 1559 O O . ASN A 1 192 ? -6.608 -10.567 2.947 1.00 98.44 192 ASN A O 1
ATOM 1563 N N . LEU A 1 193 ? -5.452 -9.615 1.264 1.00 98.56 193 LEU A N 1
ATOM 1564 C CA . LEU A 1 193 ? -6.071 -8.293 1.399 1.00 98.56 193 LEU A CA 1
ATOM 1565 C C . LEU A 1 193 ? -7.583 -8.357 1.153 1.00 98.56 193 LEU A C 1
ATOM 1567 O O . LEU A 1 193 ? -8.365 -7.776 1.902 1.00 98.56 193 LEU A O 1
ATOM 1571 N N . LYS A 1 194 ? -8.016 -9.102 0.130 1.00 97.88 194 LYS A N 1
ATOM 1572 C CA . LYS A 1 194 ? -9.438 -9.308 -0.149 1.00 97.88 194 LYS A CA 1
ATOM 1573 C C . LYS A 1 194 ? -10.136 -9.990 1.028 1.00 97.88 194 LYS A C 1
ATOM 1575 O O . LYS A 1 194 ? -11.140 -9.482 1.504 1.00 97.88 194 LYS A O 1
ATOM 1580 N N . THR A 1 195 ? -9.584 -11.095 1.522 1.00 97.88 195 THR A N 1
ATOM 1581 C CA . THR A 1 195 ? -10.148 -11.857 2.649 1.00 97.88 195 THR A CA 1
ATOM 1582 C C . THR A 1 195 ? -10.245 -11.000 3.910 1.00 97.88 195 THR A C 1
ATOM 1584 O O . THR A 1 195 ? -11.231 -11.079 4.639 1.00 97.88 195 THR A O 1
ATOM 1587 N N . PHE A 1 196 ? -9.245 -10.152 4.156 1.00 98.00 196 PHE A N 1
ATOM 1588 C CA . PHE A 1 196 ? -9.271 -9.175 5.238 1.00 98.00 196 PHE A CA 1
ATOM 1589 C C . PHE A 1 196 ? -10.428 -8.175 5.077 1.00 98.00 196 PHE A C 1
ATOM 1591 O O . PHE A 1 196 ? -11.221 -7.999 5.999 1.00 98.00 196 PHE A O 1
ATOM 1598 N N . LEU A 1 197 ? -10.570 -7.572 3.894 1.00 97.00 197 LEU A N 1
ATOM 1599 C CA . LEU A 1 197 ? -11.596 -6.562 3.611 1.00 97.00 197 LEU A CA 1
ATOM 1600 C C . LEU A 1 197 ? -13.023 -7.140 3.507 1.00 97.00 197 LEU A C 1
ATOM 1602 O O . LEU A 1 197 ? -13.992 -6.446 3.819 1.00 97.00 197 LEU A O 1
ATOM 1606 N N . ASP A 1 198 ? -13.171 -8.415 3.135 1.00 96.25 198 ASP A N 1
ATOM 1607 C CA . ASP A 1 198 ? -14.464 -9.109 3.049 1.00 96.25 198 ASP A CA 1
ATOM 1608 C C . ASP A 1 198 ? -15.215 -9.092 4.397 1.00 96.25 198 ASP A C 1
ATOM 1610 O O . ASP A 1 198 ? -16.449 -9.046 4.407 1.00 96.25 198 ASP A O 1
ATOM 1614 N N . LYS A 1 199 ? -14.494 -9.053 5.531 1.00 94.38 199 LYS A N 1
ATOM 1615 C CA . LYS A 1 199 ? -15.062 -8.936 6.890 1.00 94.38 199 LYS A CA 1
ATOM 1616 C C . LYS A 1 199 ? -15.912 -7.676 7.090 1.00 94.38 199 LYS A C 1
ATOM 1618 O O . LYS A 1 199 ? -16.755 -7.647 7.974 1.00 94.38 199 LYS A O 1
ATOM 1623 N N . PHE A 1 200 ? -15.686 -6.634 6.292 1.00 92.75 200 PHE A N 1
ATOM 1624 C CA . PHE A 1 200 ? -16.301 -5.322 6.493 1.00 92.75 200 PHE A CA 1
ATOM 1625 C C . PHE A 1 200 ? -17.422 -5.015 5.500 1.00 92.75 200 PHE A C 1
ATOM 1627 O O . PHE A 1 200 ? -18.361 -4.291 5.831 1.00 92.75 200 PHE A O 1
ATOM 1634 N N . TRP A 1 201 ? -17.346 -5.569 4.286 1.00 89.44 201 TRP A N 1
ATOM 1635 C CA . TRP A 1 201 ? -18.296 -5.252 3.213 1.00 89.44 201 TRP A CA 1
ATOM 1636 C C . TRP A 1 201 ? -19.102 -6.442 2.690 1.00 89.44 201 TRP A C 1
ATOM 1638 O O . TRP A 1 201 ? -20.138 -6.214 2.068 1.00 89.44 201 TRP A O 1
ATOM 1648 N N . LEU A 1 202 ? -18.684 -7.688 2.945 1.00 84.69 202 LEU A N 1
ATOM 1649 C CA . LEU A 1 202 ? -19.423 -8.887 2.516 1.00 84.69 202 LEU A CA 1
ATOM 1650 C C . LEU A 1 202 ? -19.956 -9.723 3.682 1.00 84.69 202 LEU A C 1
ATOM 1652 O O . LEU A 1 202 ? -21.046 -10.277 3.561 1.00 84.69 202 LEU A O 1
ATOM 1656 N N . ASN A 1 203 ? -19.242 -9.764 4.808 1.00 68.88 203 ASN A N 1
ATOM 1657 C CA . ASN A 1 203 ? -19.657 -10.468 6.025 1.00 68.88 203 ASN A CA 1
ATOM 1658 C C . ASN A 1 203 ? -19.804 -9.503 7.228 1.00 68.88 203 ASN A C 1
ATOM 1660 O O . ASN A 1 203 ? -19.104 -9.702 8.220 1.00 68.88 203 ASN A O 1
ATOM 1664 N N . PRO A 1 204 ? -20.633 -8.440 7.122 1.00 58.06 204 PRO A N 1
ATOM 1665 C CA . PRO A 1 204 ? -20.712 -7.365 8.114 1.00 58.06 204 PRO A CA 1
ATOM 1666 C C . PRO A 1 204 ? -21.448 -7.738 9.405 1.00 58.06 204 PRO A C 1
ATOM 1668 O O . PRO A 1 204 ? -22.278 -8.676 9.388 1.00 58.06 204 PRO A O 1
#

Radius of gyration: 18.17 Å; Cα contacts (8 Å, |Δi|>4): 299; chains: 1; bounding box: 57×35×46 Å

pLDDT: mean 93.9, std 6.7, range [57.56, 98.62]

Mean predicted aligned error: 3.9 Å

InterPro domains:
  IPR024508 Protein of unknown function DUF3226 [PF11536] (6-200)

Secondary structure (DSSP, 8-state):
--EEEEEESSHHHHHHHHHHHHHHH---PPEEETTS--SS-SEEE-SSGGGGGGGHHHHHHHHHTTEEEEEEEE-SSHHHHHHHHHHHHHHS---EEEEETTSSSS--HHHHHHTTB-GGGHHHHHHHHHHHHHHHT-TT--SPPPPHHHHHHHHHHHHS-SSHHHHHHHSGGG--TT-TTTB-TT-GGGHHHHHHHHHHHT--

Nearest PDB structures (foldseek):
  7khr-assembly1_L  TM=4.657E-01  e=1.564E-01  Bos taurus
  2b2x-assembly1_A  TM=4.162E-01  e=1.461E+00  Rattus norvegicus
  2lrn-assembly1_A  TM=4.794E-01  e=2.554E+00  Bacteroides sp. 4_3_47FAA
  5zn7-assembly1_C  TM=3.385E-01  e=1.461E+00  soil metagenome

Organism: NCBI:txid502909

Solvent-accessible surface area (backbone atoms only — not comparable to full-atom values): 11206 Å² total; per-residue (Å²): 117,59,50,62,35,39,39,26,40,41,57,47,56,48,41,48,51,34,38,52,39,30,71,73,72,70,44,87,60,45,77,28,44,76,94,52,91,57,80,83,37,34,28,34,30,52,72,40,77,90,35,54,76,77,47,42,63,57,29,48,53,28,52,77,68,56,29,42,29,33,40,48,41,63,16,66,46,27,85,71,40,51,63,52,53,55,50,45,40,74,76,37,62,40,73,48,75,46,31,22,41,53,63,76,45,61,28,24,65,56,60,38,51,68,65,22,44,23,74,91,52,46,66,60,56,53,53,47,49,54,51,43,52,56,40,66,66,43,85,84,59,86,53,78,71,78,56,67,63,54,52,58,46,50,52,42,53,75,74,34,59,91,49,72,73,41,56,49,39,58,38,50,80,48,47,64,63,74,38,64,82,61,21,34,92,80,33,74,66,48,47,50,56,49,59,60,52,35,52,52,78,73,58,92

Foldseek 3Di:
DQAEAEEEADLLVVQLCQLLCCVPQVDHWAEDEPPDPPPDTSYYHQNDDVRLVVCLVVLVVCVVVRYAAEYEYACQPVVVVVVVVVVSVVVGNHPYYAHPPFNPGHGGPLVNLVQWFQPVLVVLVVVLVVVQVVQVVPPVNPHDRDDSLVSLLSLQPVVFDDDPVSNVCSDSNNPNQVPNNTTHSVGPSCVRVCVVCCVPRPVD

=== Feature glossary ===
Legend for the data blocks above and below:

— What the protein is —

The amino-acid sequence is the protein's primary structure: the linear order of residues from the N-terminus to the C-terminus, written in one-letter code. Everything else here — the 3D coordinates, the secondary structure, the domain annotations — is ultimately a consequence of this string.

Database cross-references. InterPro integrates a dozen domain/family signature databases into unified entries with residue-range hits. GO terms attach function/process/location labels with evidence codes. CATH codes position the fold in a four-level structural taxonomy. Organism is the NCBI-taxonomy species name.

— Where its atoms are —

The mmCIF block holds the 3D Cartesian coordinates of each backbone atom (N, Cα, C, O) in ångströms. mmCIF is the PDB's canonical archive format — a tagged-loop text representation of the atomic model.

The six renders are orthographic views along the three Cartesian axes in both directions. Representation (cartoon, sticks, or surface) and color scheme (sequence-rainbow or by-chain) vary across proteins so the training set covers all the common visualization conventions.

— Local backbone conformation —

Secondary structure is the local, repeating backbone conformation. DSSP classifies it into eight states by reading the hydrogen-bond network: three helix types (H, G, I), two β types (E, B), two non-regular types (T, S), and unstructured coil (-).

SS3 is a coarse helix/strand/coil call (letters a/b/c) made by the P-SEA algorithm from inter-Cα distances and dihedrals. It is less detailed than DSSP but needs only Cα positions.

Backbone dihedral angles. Every residue except chain termini has a φ (preceding-C → N → Cα → C) and a ψ (N → Cα → C → next-N). They are reported in degrees following the IUPAC sign convention. Secondary structure is essentially a statement about which (φ, ψ) basin each residue occupies.

— Global shape and packing —

The geometric summary reports three shape descriptors. Rg (radius of gyration) measures how spread out the Cα atoms are about their centre of mass; compact globular proteins have small Rg, elongated or unfolded ones large. Cα contacts (<8 Å, |i−j|>4) count long-range residue pairs in spatial proximity — high for tightly packed folds, near zero for rods or random coil. The bounding-box extents give the protein's footprint along x, y, z in Å.

Solvent accessibility: the surface area of each residue that a 1.4 Å water probe can touch, in Å². When only backbone atoms are present the absolute values are lower than full-atom SASA (side chains contribute most of the area) and are flagged as backbone-only.

Plot images: a contact map (which residues are close in 3D, as an N×N binary image), a Ramachandran scatter (backbone torsion angles, revealing secondary-structure composition at a glance), and — for AlphaFold structures — a PAE heatmap (pairwise prediction confidence).

— Structural neighborhood —

Foldseek's 3Di representation compresses backbone geometry into a per-residue letter drawn from a learned twenty-state alphabet. It captures the tertiary interaction pattern around each residue — which residues are packed against it in space, regardless of where they are in sequence.

Structural nearest neighbors (via Foldseek easy-search vs the PDB). Reported per hit: target PDB id, E-value, and alignment TM-score. A TM-score above ~0.5 is the conventional threshold for 'same fold'.

— Confidence and disorder —

pLDDT (predicted Local Distance Difference Test) is AlphaFold's per-residue confidence score, ranging from 0 to 100. Values above 90 indicate high confidence (typically well-packed cores); 70–90 is confident; 50–70 low confidence; below 50 usually means the region is disordered or the prediction is unreliable there. AlphaFold stores pLDDT in the mmCIF B-factor column.

For experimental (PDB) structures, the B-factor (temperature factor) quantifies the positional spread of each atom in the crystal — a combination of thermal vibration and static disorder — in units of Å². High B-factors mark flexible loops or poorly resolved regions; low B-factors mark the rigid, well-ordered core.

Predicted Aligned Error (PAE) is an AlphaFold confidence matrix: entry (i, j) is the expected error in the position of residue j, in ångströms, when the prediction is superimposed on the true structure at residue i. Low PAE within a block of residues means that block is internally rigid and well-predicted; high PAE between two blocks means their relative placement is uncertain even if each block individually is confident.